Protein AF-A0A3M2ABK3-F1 (afdb_monomer)

pLDDT: mean 77.66, std 22.03, range [24.5, 97.25]

Radius of gyration: 34.29 Å; Cα contacts (8 Å, |Δi|>4): 733; chains: 1; bounding box: 116×70×66 Å

Solvent-accessible surface area (backbone atoms only — not comparable to full-atom values): 20492 Å² total; per-residue (Å²): 132,87,78,88,76,88,86,90,85,88,82,84,89,86,82,86,70,78,65,65,65,60,60,60,62,59,63,67,68,77,73,76,77,86,75,86,84,81,86,85,84,84,90,90,85,88,85,89,83,89,87,87,87,86,89,85,87,87,81,91,74,89,73,79,77,67,87,76,74,81,80,74,82,83,68,75,77,69,76,36,22,35,44,34,35,36,59,42,65,54,92,90,61,78,72,53,78,76,25,34,39,36,39,34,52,33,96,93,27,73,68,73,70,46,76,42,78,38,44,64,93,50,40,53,51,77,44,74,72,41,51,48,36,43,32,38,36,31,52,45,40,79,67,38,48,66,68,72,42,81,43,78,4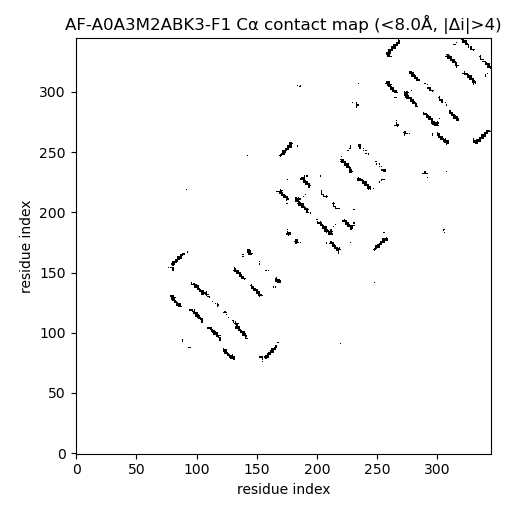0,45,87,91,51,42,70,43,78,45,79,46,72,55,41,55,49,17,35,41,36,35,39,34,26,32,67,86,69,44,55,31,51,63,42,39,34,26,35,38,68,66,65,65,90,91,62,90,71,85,59,40,68,35,52,17,38,84,77,3,38,36,63,30,70,66,52,67,64,45,42,29,38,34,25,36,28,51,89,92,24,58,60,27,76,66,49,77,46,76,36,50,83,86,53,51,64,44,79,48,80,41,62,37,56,58,27,11,27,37,44,35,38,29,22,32,86,86,69,47,56,38,50,71,44,37,33,36,40,34,48,58,81,92,68,87,67,38,64,49,73,49,54,18,38,82,78,2,42,28,80,47,70,73,40,62,52,41,43,28,44,34,32,49,71,46,96,61,38,54,68,29,75,37,79,49,67,31,43,65,82,33,74,31,78,50,69,38,52,37,42,80,108

Structure (mmCIF, N/CA/C/O backbone):
data_AF-A0A3M2ABK3-F1
#
_entry.id   AF-A0A3M2ABK3-F1
#
loop_
_atom_site.group_PDB
_atom_site.id
_atom_site.type_symbol
_atom_site.label_atom_id
_atom_site.label_alt_id
_atom_site.label_comp_id
_atom_site.label_asym_id
_atom_site.label_entity_id
_atom_site.label_seq_id
_atom_site.pdbx_PDB_ins_code
_atom_site.Cartn_x
_atom_site.Cartn_y
_atom_site.Cartn_z
_atom_site.occupancy
_atom_site.B_iso_or_equiv
_atom_site.auth_seq_id
_atom_site.auth_comp_id
_atom_site.auth_asym_id
_atom_site.auth_atom_id
_atom_site.pdbx_PDB_model_num
ATOM 1 N N . MET A 1 1 ? -36.892 -45.465 36.608 1.00 41.31 1 MET A N 1
ATOM 2 C CA . MET A 1 1 ? -35.728 -46.375 36.493 1.00 41.31 1 MET A CA 1
ATOM 3 C C . MET A 1 1 ? -34.512 -45.495 36.228 1.00 41.31 1 MET A C 1
ATOM 5 O O . MET A 1 1 ? -34.539 -44.761 35.256 1.00 41.31 1 MET A O 1
ATOM 9 N N . ARG A 1 2 ? -33.655 -45.237 37.231 1.00 35.56 2 ARG A N 1
ATOM 10 C CA . ARG A 1 2 ? -32.403 -45.990 37.512 1.00 35.56 2 ARG A CA 1
ATOM 11 C C . ARG A 1 2 ? -31.567 -46.150 36.229 1.00 35.56 2 ARG A C 1
ATOM 13 O O . ARG A 1 2 ? -32.057 -46.782 35.312 1.00 35.56 2 ARG A O 1
ATOM 20 N N . GLY A 1 3 ? -30.344 -45.652 36.083 1.00 33.56 3 GLY A N 1
ATOM 21 C CA . GLY A 1 3 ? -29.373 -45.120 37.036 1.00 33.56 3 GLY A CA 1
ATOM 22 C C . GLY A 1 3 ? -27.992 -45.695 36.701 1.00 33.56 3 GLY A C 1
ATOM 23 O O . GLY A 1 3 ? -27.913 -46.890 36.460 1.00 33.56 3 GLY A O 1
ATOM 24 N N . GLY A 1 4 ? -26.956 -44.845 36.751 1.00 34.78 4 GLY A N 1
ATOM 25 C CA . GLY A 1 4 ? -25.532 -45.200 36.916 1.00 34.78 4 GLY A CA 1
ATOM 26 C C . GLY A 1 4 ? -24.854 -45.963 35.763 1.00 34.78 4 GLY A C 1
ATOM 27 O O . GLY A 1 4 ? -25.464 -46.758 35.074 1.00 34.78 4 GLY A O 1
ATOM 28 N N . GLY A 1 5 ? -23.568 -45.800 35.484 1.00 36.66 5 GLY A N 1
ATOM 29 C CA . GLY A 1 5 ? -22.525 -45.038 36.147 1.00 36.66 5 GLY A CA 1
ATOM 30 C C . GLY A 1 5 ? -21.181 -45.345 35.484 1.00 36.66 5 GLY A C 1
ATOM 31 O O . GLY A 1 5 ? -20.918 -46.475 35.099 1.00 36.66 5 GLY A O 1
ATOM 32 N N . THR A 1 6 ? -20.350 -44.305 35.396 1.00 39.72 6 THR A N 1
ATOM 33 C CA . THR A 1 6 ? -18.927 -44.308 35.783 1.00 39.72 6 THR A CA 1
ATOM 34 C C . THR A 1 6 ? -17.985 -45.363 35.179 1.00 39.72 6 THR A C 1
ATOM 36 O O . THR A 1 6 ? -18.060 -46.524 35.554 1.00 39.72 6 THR A O 1
ATOM 39 N N . ASN A 1 7 ? -16.918 -44.930 34.491 1.00 35.53 7 ASN A N 1
ATOM 40 C CA . ASN A 1 7 ? -15.586 -44.942 35.116 1.00 35.53 7 ASN A CA 1
ATOM 41 C C . ASN A 1 7 ? -14.547 -44.075 34.378 1.00 35.53 7 ASN A C 1
ATOM 43 O O . ASN A 1 7 ? -14.583 -43.878 33.169 1.00 35.53 7 ASN A O 1
ATOM 47 N N . ARG A 1 8 ? -13.628 -43.574 35.201 1.00 40.09 8 ARG A N 1
ATOM 48 C CA . ARG A 1 8 ? -12.449 -42.741 34.976 1.00 40.09 8 ARG A CA 1
ATOM 49 C C . ARG A 1 8 ? -11.389 -43.416 34.098 1.00 40.09 8 ARG A C 1
ATOM 51 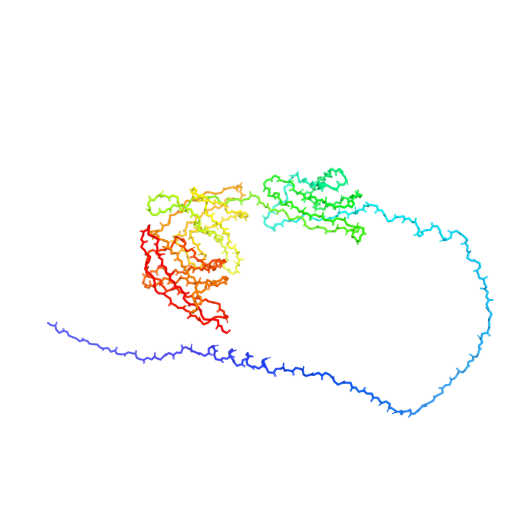O O . ARG A 1 8 ? -11.081 -44.585 34.292 1.00 40.09 8 ARG A O 1
ATOM 58 N N . GLY A 1 9 ? -10.704 -42.605 33.294 1.00 30.56 9 GLY A N 1
ATOM 59 C CA . GLY A 1 9 ? -9.352 -42.872 32.803 1.00 30.56 9 GLY A CA 1
ATOM 60 C C . GLY A 1 9 ? -8.532 -41.586 32.880 1.00 30.56 9 GLY A C 1
ATOM 61 O O . GLY A 1 9 ? -8.784 -40.634 32.152 1.00 30.56 9 GLY A O 1
ATOM 62 N N . ARG A 1 10 ? -7.607 -41.535 33.837 1.00 39.75 10 ARG A N 1
ATOM 63 C CA . ARG A 1 10 ? -6.710 -40.419 34.152 1.00 39.75 10 ARG A CA 1
ATOM 64 C C . ARG A 1 10 ? -5.325 -40.805 33.631 1.00 39.75 10 ARG A C 1
ATOM 66 O O . ARG A 1 10 ? -4.765 -41.747 34.174 1.00 39.75 10 ARG A O 1
ATOM 73 N N . SER A 1 11 ? -4.754 -40.080 32.669 1.00 33.22 11 SER A N 1
ATOM 74 C CA . SER A 1 11 ? -3.291 -39.993 32.491 1.00 33.22 11 SER A CA 1
ATOM 75 C C . SER A 1 11 ? -2.915 -38.837 31.548 1.00 33.22 11 SER A C 1
ATOM 77 O O . SER A 1 11 ? -3.437 -38.719 30.449 1.00 33.22 11 SER A O 1
ATOM 79 N N . VAL A 1 12 ? -2.306 -37.780 32.096 1.00 37.00 12 VAL A N 1
ATOM 80 C CA . VAL A 1 12 ? -0.873 -37.411 32.005 1.00 37.00 12 VAL A CA 1
ATOM 81 C C . VAL A 1 12 ? -0.493 -36.747 30.668 1.00 37.00 12 VAL A C 1
ATOM 83 O O . VAL A 1 12 ? -0.420 -37.378 29.622 1.00 37.00 12 VAL A O 1
ATOM 86 N N . ARG A 1 13 ? -0.209 -35.437 30.753 1.00 47.47 13 ARG A N 1
ATOM 87 C CA . ARG A 1 13 ? 0.446 -34.600 29.731 1.00 47.47 13 ARG A CA 1
ATOM 88 C C . ARG A 1 13 ? 1.905 -35.042 29.521 1.00 47.47 13 ARG A C 1
ATOM 90 O O . ARG A 1 13 ? 2.597 -35.267 30.511 1.00 47.47 13 ARG A O 1
ATOM 97 N N . PRO A 1 14 ? 2.400 -35.039 28.276 1.00 41.25 14 PRO A N 1
ATOM 98 C CA . PRO A 1 14 ? 3.620 -34.291 27.924 1.00 41.25 14 PRO A CA 1
ATOM 99 C C . PRO A 1 14 ? 3.404 -33.557 26.573 1.00 41.25 14 PRO A C 1
ATOM 101 O O . PRO A 1 14 ? 2.530 -33.924 25.806 1.00 41.25 14 PRO A O 1
ATOM 104 N N . ALA A 1 15 ? 4.053 -32.461 26.194 1.00 36.84 15 ALA A N 1
ATOM 105 C CA . ALA A 1 15 ? 5.456 -32.129 26.322 1.00 36.84 15 ALA A CA 1
ATOM 106 C C . ALA A 1 15 ? 5.630 -30.598 26.288 1.00 36.84 15 ALA A C 1
AT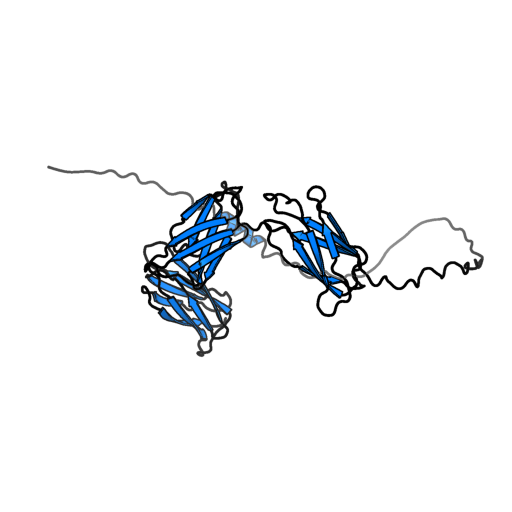OM 108 O O . ALA A 1 15 ? 5.245 -29.933 25.329 1.00 36.84 15 ALA A O 1
ATOM 109 N N . PHE A 1 16 ? 6.232 -30.051 27.344 1.00 44.72 16 PHE A N 1
ATOM 110 C CA . PHE A 1 16 ? 6.601 -28.637 27.491 1.00 44.72 16 PHE A CA 1
ATOM 111 C C . PHE A 1 16 ? 8.133 -28.453 27.429 1.00 44.72 16 PHE A C 1
ATOM 113 O O . PHE A 1 16 ? 8.677 -27.511 27.991 1.00 44.72 16 PHE A O 1
ATOM 120 N N . TYR A 1 17 ? 8.849 -29.367 26.763 1.00 42.69 17 TYR A N 1
ATOM 121 C CA . TYR A 1 17 ? 10.318 -29.441 26.811 1.00 42.69 17 TYR A CA 1
ATOM 122 C C . TYR A 1 17 ? 11.049 -28.849 25.592 1.00 42.69 17 TYR A C 1
ATOM 124 O O . TYR A 1 17 ? 12.273 -28.831 25.576 1.00 42.69 17 TYR A O 1
ATOM 132 N N . GLY A 1 18 ? 10.341 -28.302 24.597 1.00 38.06 18 GLY A N 1
ATOM 133 C CA . GLY A 1 18 ? 10.980 -27.679 23.426 1.00 38.06 18 GLY A CA 1
ATOM 134 C C . GLY A 1 18 ? 11.463 -26.236 23.638 1.00 38.06 18 GLY A C 1
ATOM 135 O O . GLY A 1 18 ? 12.361 -25.785 22.937 1.00 38.06 18 GLY A O 1
ATOM 136 N N . LEU A 1 19 ? 10.894 -25.502 24.603 1.00 38.62 19 LEU A N 1
ATOM 137 C CA . LEU A 1 19 ? 11.168 -24.065 24.765 1.00 38.62 19 LEU A CA 1
ATOM 138 C C . LEU A 1 19 ? 12.323 -23.765 25.740 1.00 38.62 19 LEU A C 1
ATOM 140 O O . LEU A 1 19 ? 12.942 -22.708 25.656 1.00 38.62 19 LEU A O 1
ATOM 144 N N . ALA A 1 20 ? 12.647 -24.699 26.641 1.00 38.91 20 ALA A N 1
ATOM 145 C CA . ALA A 1 20 ? 13.694 -24.507 27.649 1.00 38.91 20 ALA A CA 1
ATOM 146 C C . ALA A 1 20 ? 15.121 -24.678 27.088 1.00 38.91 20 ALA A C 1
ATOM 148 O O . ALA A 1 20 ? 16.051 -24.058 27.596 1.00 38.91 20 ALA A O 1
ATOM 149 N N . ALA A 1 21 ? 15.304 -25.455 26.013 1.00 39.50 21 ALA A N 1
ATOM 150 C CA . ALA A 1 21 ? 16.621 -25.658 25.403 1.00 39.50 21 ALA A CA 1
ATOM 151 C C . ALA A 1 21 ? 17.079 -24.469 24.532 1.00 39.50 21 ALA A C 1
ATOM 153 O O . ALA A 1 21 ? 18.275 -24.226 24.406 1.00 39.50 21 ALA A O 1
ATOM 154 N N . LEU A 1 22 ? 16.147 -23.680 23.978 1.00 37.16 22 LEU A N 1
ATOM 155 C CA . LEU A 1 22 ? 16.481 -22.527 23.129 1.00 37.16 22 LEU A CA 1
ATOM 156 C C . LEU A 1 22 ? 16.869 -21.279 23.948 1.00 37.16 22 LEU A C 1
ATOM 158 O O . LEU A 1 22 ? 17.651 -20.452 23.488 1.00 37.16 22 LEU A O 1
ATOM 162 N N . LEU A 1 23 ? 16.372 -21.165 25.186 1.00 39.81 23 LEU A N 1
ATOM 163 C CA . LEU A 1 23 ? 16.683 -20.054 26.096 1.00 39.81 23 LEU A CA 1
ATOM 164 C C . LEU A 1 23 ? 18.098 -20.133 26.697 1.00 39.81 23 LEU A C 1
ATOM 166 O O . LEU A 1 23 ? 18.668 -19.096 27.027 1.00 39.81 23 LEU A O 1
ATOM 170 N N . LEU A 1 24 ? 18.703 -21.325 26.776 1.00 40.75 24 LEU A N 1
ATOM 171 C CA . LEU A 1 24 ? 20.080 -21.498 27.263 1.00 40.75 24 LEU A CA 1
ATOM 172 C C . LEU A 1 24 ? 21.154 -21.207 26.200 1.00 40.75 24 LEU A C 1
ATOM 174 O O . LEU A 1 24 ? 22.266 -20.832 26.556 1.00 40.75 24 LEU A O 1
ATOM 178 N N . ALA A 1 25 ? 20.830 -21.300 24.906 1.00 39.34 25 ALA A N 1
ATOM 179 C CA . ALA A 1 25 ? 21.782 -20.999 23.831 1.00 39.34 25 ALA A CA 1
ATOM 180 C C . ALA A 1 25 ? 21.937 -19.487 23.565 1.00 39.34 25 ALA A C 1
ATOM 182 O O . ALA A 1 25 ? 22.997 -19.039 23.137 1.00 39.34 25 ALA A O 1
ATOM 183 N N . ILE A 1 26 ? 20.907 -18.685 23.858 1.00 40.72 26 ILE A N 1
ATOM 184 C CA . ILE A 1 26 ? 20.931 -17.228 23.632 1.00 40.72 26 ILE A CA 1
ATOM 185 C C . ILE A 1 26 ? 21.669 -16.493 24.768 1.00 40.72 26 ILE A C 1
ATOM 187 O O . ILE A 1 26 ? 22.250 -15.434 24.540 1.00 40.72 26 ILE A O 1
ATOM 191 N N . LEU A 1 27 ? 21.740 -17.080 25.970 1.00 36.47 27 LEU A N 1
ATOM 192 C CA . LEU A 1 27 ? 22.437 -16.477 27.113 1.00 36.47 27 LEU A CA 1
ATOM 193 C C . LEU A 1 27 ? 23.976 -16.594 27.029 1.00 36.47 27 LEU A C 1
ATOM 195 O O . LEU A 1 27 ? 24.675 -15.817 27.670 1.00 36.47 27 LEU A O 1
ATOM 199 N N . ALA A 1 28 ? 24.518 -17.507 26.214 1.00 38.78 28 ALA A N 1
ATOM 200 C CA . ALA A 1 28 ? 25.968 -17.708 26.076 1.00 38.78 28 ALA A CA 1
ATOM 201 C C . ALA A 1 28 ? 26.644 -16.780 25.043 1.00 38.78 28 ALA A C 1
ATOM 203 O O . ALA A 1 28 ? 27.861 -16.637 25.057 1.00 38.78 28 ALA A O 1
ATOM 204 N N . VAL A 1 29 ? 25.875 -16.123 24.166 1.00 42.69 29 VAL A N 1
ATOM 205 C CA . VAL A 1 29 ? 26.414 -15.219 23.125 1.00 42.69 29 VAL A CA 1
ATOM 206 C C . VAL A 1 29 ? 26.461 -13.756 23.597 1.00 42.69 29 VAL A C 1
ATOM 208 O O . VAL A 1 29 ? 27.194 -12.949 23.038 1.00 42.69 29 VAL A O 1
ATOM 211 N N . LEU A 1 30 ? 25.741 -13.411 24.670 1.00 41.41 30 LEU A N 1
ATOM 212 C CA . LEU A 1 30 ? 25.655 -12.041 25.201 1.00 41.41 30 LEU A CA 1
ATOM 213 C C . LEU A 1 30 ? 26.730 -11.679 26.244 1.00 41.41 30 LEU A C 1
ATOM 215 O O . LEU A 1 30 ? 26.724 -10.561 26.746 1.00 41.41 30 LEU A O 1
ATOM 219 N N . LEU A 1 31 ? 27.651 -12.594 26.562 1.00 46.50 31 LEU A N 1
ATOM 220 C CA . LEU A 1 31 ? 28.756 -12.371 27.512 1.00 46.50 31 LEU A CA 1
ATOM 221 C C . LEU A 1 31 ? 30.140 -12.306 26.838 1.00 46.50 31 LEU A C 1
ATOM 223 O O . LEU A 1 31 ? 31.156 -12.332 27.528 1.00 46.50 31 LEU A O 1
ATOM 227 N N . TRP A 1 32 ? 30.201 -12.220 25.505 1.00 35.41 32 TRP A N 1
ATOM 228 C CA . TRP A 1 32 ? 31.464 -12.068 24.780 1.00 35.41 32 TRP A CA 1
ATOM 229 C C . TRP A 1 32 ? 31.784 -10.586 24.555 1.00 35.41 32 TRP A C 1
ATOM 231 O O . TRP A 1 32 ? 31.301 -9.970 23.606 1.00 35.41 32 TRP A O 1
ATOM 241 N N . ASP A 1 33 ? 32.596 -10.029 25.448 1.00 50.31 33 ASP A N 1
ATOM 242 C CA . ASP A 1 33 ? 33.133 -8.670 25.381 1.00 50.31 33 ASP A CA 1
ATOM 243 C C . ASP A 1 33 ? 34.598 -8.728 24.902 1.00 50.31 33 ASP A C 1
ATOM 245 O O . ASP A 1 33 ? 35.446 -9.263 25.625 1.00 50.31 33 ASP A O 1
ATOM 249 N N . PRO A 1 34 ? 34.946 -8.263 23.685 1.00 46.22 34 PRO A N 1
ATOM 250 C CA . PRO A 1 34 ? 36.337 -8.163 23.283 1.00 46.22 34 PRO A CA 1
ATOM 251 C C . PRO A 1 34 ? 36.890 -6.804 23.737 1.00 46.22 34 PRO A C 1
ATOM 253 O O . PRO A 1 34 ? 36.650 -5.773 23.110 1.00 46.22 34 PRO A O 1
ATOM 256 N N . GLY A 1 35 ? 37.652 -6.818 24.833 1.00 45.47 35 GLY A N 1
ATOM 257 C CA . GLY A 1 35 ? 38.443 -5.673 25.291 1.00 45.47 35 GLY A CA 1
ATOM 258 C C . GLY A 1 35 ? 39.519 -5.229 24.279 1.00 45.47 35 GLY A C 1
ATOM 259 O O . GLY A 1 35 ? 39.818 -5.952 23.323 1.00 45.47 35 GLY A O 1
ATOM 260 N N . PRO A 1 36 ? 40.112 -4.033 24.463 1.00 47.00 36 PRO A N 1
ATOM 261 C CA . PRO A 1 36 ? 40.969 -3.409 23.460 1.00 47.00 36 PRO A CA 1
ATOM 262 C C . PRO A 1 36 ? 42.345 -4.084 23.365 1.00 47.00 36 PRO A C 1
ATOM 264 O O . PRO A 1 36 ? 42.912 -4.536 24.359 1.00 47.00 36 PRO A O 1
ATOM 267 N N . ALA A 1 37 ? 42.881 -4.128 22.144 1.00 43.53 37 ALA A N 1
ATOM 268 C CA . ALA A 1 37 ? 44.165 -4.740 21.820 1.00 43.53 37 ALA A CA 1
ATOM 269 C C . ALA A 1 37 ? 45.353 -4.002 22.474 1.00 43.53 37 ALA A C 1
ATOM 271 O O . ALA A 1 37 ? 45.360 -2.767 22.487 1.00 43.53 37 ALA A O 1
ATOM 272 N N . PRO A 1 38 ? 46.386 -4.720 22.955 1.00 41.19 38 PRO A N 1
ATOM 273 C CA . PRO A 1 38 ? 47.592 -4.091 23.463 1.00 41.19 38 PRO A CA 1
ATOM 274 C C . PRO A 1 38 ? 48.553 -3.735 22.323 1.00 41.19 38 PRO A C 1
ATOM 276 O O . PRO A 1 38 ? 48.823 -4.526 21.418 1.00 41.19 38 PRO A O 1
ATOM 279 N N . THR A 1 39 ? 49.098 -2.527 22.410 1.00 42.38 39 THR A N 1
ATOM 280 C CA . THR A 1 39 ? 50.392 -2.153 21.841 1.00 42.38 39 THR A CA 1
ATOM 281 C C . THR A 1 39 ? 51.495 -2.901 22.574 1.00 42.38 39 THR A C 1
ATOM 283 O O . THR A 1 39 ? 51.509 -2.861 23.803 1.00 42.38 39 THR A O 1
ATOM 286 N N . ASP A 1 40 ? 52.460 -3.473 21.854 1.00 34.91 40 ASP A N 1
ATOM 287 C CA . ASP A 1 40 ? 53.774 -3.679 22.452 1.00 34.91 40 ASP A CA 1
ATOM 288 C C . ASP A 1 40 ? 54.931 -3.517 21.470 1.00 34.91 40 ASP A C 1
ATOM 290 O O . ASP A 1 40 ? 54.871 -3.861 20.288 1.00 34.91 40 ASP A O 1
ATOM 294 N N . SER A 1 41 ? 55.978 -2.931 22.029 1.00 32.75 41 SER A N 1
ATOM 295 C CA . SER A 1 41 ? 57.263 -2.593 21.437 1.00 32.75 41 SER A CA 1
ATOM 296 C C . SER A 1 41 ? 58.338 -3.551 21.963 1.00 32.75 41 SER A C 1
ATOM 298 O O . SER A 1 41 ? 58.209 -4.043 23.077 1.00 32.75 41 SER A O 1
ATOM 300 N N . GLY A 1 42 ? 59.443 -3.730 21.228 1.00 30.78 42 GLY A N 1
ATOM 301 C CA . GLY A 1 42 ? 60.734 -4.081 21.848 1.00 30.78 42 GLY A CA 1
ATOM 302 C C . GLY A 1 42 ? 61.405 -5.400 21.435 1.00 30.78 42 GLY A C 1
ATOM 303 O O . GLY A 1 42 ? 61.186 -6.439 22.036 1.00 30.78 42 GLY A O 1
ATOM 304 N N . ALA A 1 43 ? 62.283 -5.290 20.432 1.00 32.19 43 ALA A N 1
ATOM 305 C CA . ALA A 1 43 ? 63.680 -5.762 20.362 1.00 32.19 43 ALA A CA 1
ATOM 306 C C . ALA A 1 43 ? 64.167 -7.026 21.125 1.00 32.19 43 ALA A C 1
ATOM 308 O O . ALA A 1 43 ? 64.125 -7.074 22.348 1.00 32.19 43 ALA A O 1
ATOM 309 N N . ALA A 1 44 ? 64.874 -7.922 20.407 1.00 31.06 44 ALA A N 1
ATOM 310 C CA . ALA A 1 44 ? 66.351 -8.097 20.440 1.00 31.06 44 ALA A CA 1
ATOM 311 C C . ALA A 1 44 ? 66.823 -9.557 20.195 1.00 31.06 44 ALA A C 1
ATOM 313 O O . ALA A 1 44 ? 66.306 -10.487 20.804 1.00 31.06 44 ALA A O 1
ATOM 314 N N . GLY A 1 45 ? 67.893 -9.725 19.393 1.00 28.53 45 GLY A N 1
ATOM 315 C CA . GLY A 1 45 ? 68.840 -10.859 19.488 1.00 28.53 45 GLY A CA 1
ATOM 316 C C . GLY A 1 45 ? 69.097 -11.684 18.210 1.00 28.53 45 GLY A C 1
ATOM 317 O O . GLY A 1 45 ? 68.350 -12.609 17.924 1.00 28.53 45 GLY A O 1
ATOM 318 N N . GLY A 1 46 ? 70.182 -11.385 17.471 1.00 24.50 46 GLY A N 1
ATOM 319 C CA . GLY A 1 46 ? 70.772 -12.248 16.411 1.00 24.50 46 GLY A CA 1
ATOM 320 C C . GLY A 1 46 ? 71.693 -13.358 16.977 1.00 24.50 46 GLY A C 1
ATOM 321 O O . GLY A 1 46 ? 71.537 -13.666 18.158 1.00 24.50 46 GLY A O 1
ATOM 322 N N . PRO A 1 47 ? 72.717 -13.896 16.252 1.00 50.31 47 PRO A N 1
ATOM 323 C CA . PRO A 1 47 ? 73.151 -13.618 14.864 1.00 50.31 47 PRO A CA 1
ATOM 324 C C . PRO A 1 47 ? 73.617 -14.840 13.993 1.00 50.31 47 PRO A C 1
ATOM 326 O O . PRO A 1 47 ? 73.818 -15.942 14.492 1.00 50.31 47 PRO A O 1
ATOM 329 N N . SER A 1 48 ? 73.958 -14.531 12.720 1.00 36.59 48 SER A N 1
ATOM 330 C CA . SER A 1 48 ? 75.049 -15.092 11.858 1.00 36.59 48 SER A CA 1
ATOM 331 C C . SER A 1 48 ? 74.891 -16.414 11.062 1.00 36.59 48 SER A C 1
ATOM 333 O O . SER A 1 48 ? 74.185 -17.305 11.521 1.00 36.59 48 SER A O 1
ATOM 335 N N . PRO A 1 49 ? 75.686 -16.650 9.971 1.00 48.66 49 PRO A N 1
ATOM 336 C CA . PRO A 1 49 ? 76.398 -15.706 9.065 1.00 48.66 49 PRO A CA 1
ATOM 337 C C . PRO A 1 49 ? 76.461 -16.075 7.543 1.00 48.66 49 PRO A C 1
ATOM 339 O O . PRO A 1 49 ? 76.184 -17.201 7.151 1.00 48.66 49 PRO A O 1
ATOM 342 N N . ALA A 1 50 ? 77.008 -15.112 6.763 1.00 33.62 50 ALA A N 1
ATOM 343 C CA . ALA A 1 50 ? 77.881 -15.227 5.560 1.00 33.62 50 ALA A CA 1
ATOM 344 C C . ALA A 1 50 ? 77.272 -15.690 4.207 1.00 33.62 50 ALA A C 1
ATOM 346 O O . ALA A 1 50 ? 76.463 -16.599 4.171 1.00 33.62 50 ALA A O 1
ATOM 347 N N . ALA A 1 51 ? 77.648 -15.187 3.019 1.00 31.53 51 ALA A N 1
ATOM 348 C CA . ALA A 1 51 ? 78.624 -14.190 2.554 1.00 31.53 51 ALA A CA 1
ATOM 349 C C . ALA A 1 51 ? 78.354 -13.865 1.060 1.00 31.53 51 ALA A C 1
ATOM 351 O O . ALA A 1 51 ? 77.745 -14.675 0.365 1.00 31.53 51 ALA A O 1
ATOM 352 N N . GLY A 1 52 ? 78.886 -12.744 0.551 1.00 28.83 52 GLY A N 1
ATOM 353 C CA . GLY A 1 52 ? 79.099 -12.539 -0.893 1.00 28.83 52 GLY A CA 1
ATOM 354 C C . GLY A 1 52 ? 78.879 -11.106 -1.378 1.00 28.83 52 GLY A C 1
ATOM 355 O O . GLY A 1 52 ? 77.774 -10.742 -1.755 1.00 28.83 52 GLY A O 1
ATOM 356 N N . ALA A 1 53 ? 79.940 -10.303 -1.362 1.00 30.58 53 ALA A N 1
ATOM 357 C CA . ALA A 1 53 ? 79.999 -8.963 -1.940 1.00 30.58 53 ALA A CA 1
ATOM 358 C C . ALA A 1 53 ? 80.207 -9.017 -3.464 1.00 30.58 53 ALA A C 1
ATOM 360 O O . ALA A 1 53 ? 80.949 -9.883 -3.913 1.00 30.58 53 ALA A O 1
ATOM 361 N N . ASP A 1 54 ? 79.683 -8.045 -4.220 1.00 30.09 54 A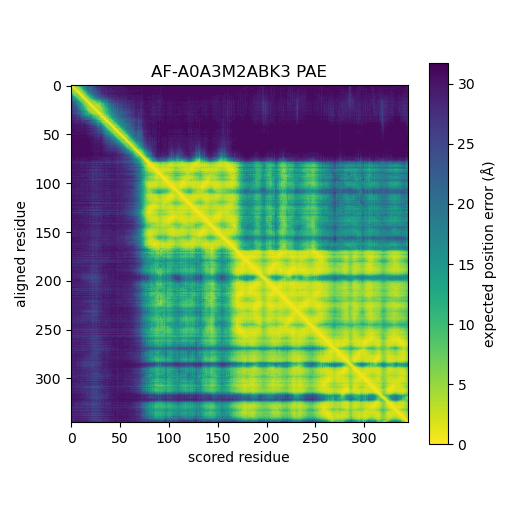SP A N 1
ATOM 362 C CA . ASP A 1 54 ? 80.552 -7.175 -5.025 1.00 30.09 54 ASP A CA 1
ATOM 363 C C . ASP A 1 54 ? 79.857 -5.873 -5.462 1.00 30.09 54 ASP A C 1
ATOM 365 O O . ASP A 1 54 ? 78.640 -5.779 -5.605 1.00 30.09 54 ASP A O 1
ATOM 369 N N . ARG A 1 55 ? 80.690 -4.849 -5.607 1.00 31.78 55 ARG A N 1
ATOM 370 C CA . ARG A 1 55 ? 80.424 -3.449 -5.935 1.00 31.78 55 ARG A CA 1
ATOM 371 C C . ARG A 1 55 ? 80.192 -3.294 -7.440 1.00 31.78 55 ARG A C 1
ATOM 373 O O . ARG A 1 55 ? 80.808 -4.021 -8.210 1.00 31.78 55 ARG A O 1
ATOM 380 N N . SER A 1 56 ? 79.422 -2.279 -7.848 1.00 32.53 56 SER A N 1
ATOM 381 C CA . SER A 1 56 ? 79.753 -1.338 -8.946 1.00 32.53 56 SER A CA 1
ATOM 382 C C . SER A 1 56 ? 78.539 -0.479 -9.330 1.00 32.53 56 SER A C 1
ATOM 384 O O . SER A 1 56 ? 77.605 -0.954 -9.965 1.00 32.53 56 SER A O 1
ATOM 386 N N . ALA A 1 57 ? 78.585 0.810 -8.992 1.00 34.34 57 ALA A N 1
ATOM 387 C CA . ALA A 1 57 ? 78.020 1.875 -9.826 1.00 34.34 57 ALA A CA 1
ATOM 388 C C . ALA A 1 57 ? 79.189 2.414 -10.678 1.00 34.34 57 ALA A C 1
ATOM 390 O O . ALA A 1 57 ? 80.320 2.404 -10.177 1.00 34.34 57 ALA A O 1
ATOM 391 N N . PRO A 1 58 ? 78.977 2.880 -11.924 1.00 41.44 58 PRO A N 1
ATOM 392 C CA . PRO A 1 58 ? 78.545 4.271 -12.076 1.00 41.44 58 PRO A CA 1
ATOM 393 C C . PRO A 1 58 ? 77.716 4.573 -13.347 1.00 41.44 58 PRO A C 1
ATOM 395 O O . PRO A 1 58 ? 77.484 3.723 -14.198 1.00 41.44 58 PRO A O 1
ATOM 398 N N . ALA A 1 59 ? 77.401 5.865 -13.467 1.00 30.47 59 ALA A N 1
ATOM 399 C CA . ALA A 1 59 ? 77.211 6.644 -14.692 1.00 30.47 59 ALA A CA 1
ATOM 400 C C . ALA A 1 59 ? 75.771 6.880 -15.172 1.00 30.47 59 ALA A C 1
ATOM 402 O O . ALA A 1 59 ? 75.117 6.063 -15.813 1.00 30.47 59 ALA A O 1
ATOM 403 N N . ALA A 1 60 ? 75.349 8.114 -14.898 1.00 37.28 60 ALA A N 1
ATOM 404 C CA . ALA A 1 60 ? 74.280 8.828 -15.560 1.00 37.28 60 ALA A CA 1
ATOM 405 C C . ALA A 1 60 ? 74.456 8.819 -17.087 1.00 37.28 60 ALA A C 1
ATOM 407 O O . ALA A 1 60 ? 75.489 9.242 -17.606 1.00 37.28 60 ALA A O 1
ATOM 408 N N . ALA A 1 61 ? 73.398 8.430 -17.791 1.00 32.16 61 ALA A N 1
ATOM 409 C CA . ALA A 1 61 ? 73.172 8.792 -19.178 1.00 32.16 61 ALA A CA 1
ATOM 410 C C . ALA A 1 61 ? 71.798 9.462 -19.245 1.00 32.16 61 ALA A C 1
ATOM 412 O O . ALA A 1 61 ? 70.759 8.826 -19.072 1.00 32.16 61 ALA A O 1
ATOM 413 N N . ALA A 1 62 ? 71.821 10.779 -19.428 1.00 38.94 62 ALA A N 1
ATOM 414 C CA . ALA A 1 62 ? 70.657 11.582 -19.742 1.00 38.94 62 ALA A CA 1
ATOM 415 C C . ALA A 1 62 ? 70.078 11.106 -21.082 1.00 38.94 62 ALA A C 1
ATOM 417 O O . ALA A 1 62 ? 70.621 11.406 -22.144 1.00 38.94 62 ALA A O 1
ATOM 418 N N . ALA A 1 63 ? 68.982 10.352 -21.031 1.00 34.47 63 ALA A N 1
ATOM 419 C CA . ALA A 1 63 ? 68.137 10.120 -22.189 1.00 34.47 63 ALA A CA 1
ATOM 420 C C . ALA A 1 63 ? 67.217 11.335 -22.335 1.00 34.47 63 ALA A C 1
ATOM 422 O O . ALA A 1 63 ? 66.326 11.571 -21.516 1.00 34.47 63 ALA A O 1
ATOM 423 N N . ALA A 1 64 ? 67.502 12.141 -23.355 1.00 35.53 64 ALA A N 1
ATOM 424 C CA . ALA A 1 64 ? 66.654 13.227 -23.805 1.00 35.53 64 ALA A CA 1
ATOM 425 C C . ALA A 1 64 ? 65.225 12.709 -24.013 1.00 35.53 64 ALA A C 1
ATOM 427 O O . ALA A 1 64 ? 64.991 11.791 -24.797 1.00 35.53 64 ALA A O 1
ATOM 428 N N . SER A 1 65 ? 64.282 13.291 -23.277 1.00 36.94 65 SER A N 1
ATOM 429 C CA . SER A 1 65 ? 62.856 13.068 -23.469 1.00 36.94 65 SER A CA 1
ATOM 430 C C . SER A 1 65 ? 62.467 13.650 -24.825 1.00 36.94 65 SER A C 1
ATOM 432 O O . SER A 1 65 ? 62.641 14.846 -25.065 1.00 36.94 65 SER A O 1
ATOM 434 N N . ASP A 1 66 ? 61.965 12.793 -25.702 1.00 40.94 66 ASP A N 1
ATOM 435 C CA . ASP A 1 66 ? 61.356 13.157 -26.975 1.00 40.94 66 ASP A CA 1
ATOM 436 C C . ASP A 1 66 ? 60.244 14.212 -26.743 1.00 40.94 66 ASP A C 1
ATOM 438 O O . ASP A 1 66 ? 59.340 13.981 -25.929 1.00 40.94 66 ASP A O 1
ATOM 442 N N . PRO A 1 67 ? 60.274 15.393 -27.392 1.00 43.16 67 PRO A N 1
ATOM 443 C CA . PRO A 1 67 ? 59.266 16.438 -27.190 1.00 43.16 67 PRO A CA 1
ATOM 444 C C . PRO A 1 67 ? 57.870 16.071 -27.733 1.00 43.16 67 PRO A C 1
ATOM 446 O O . PRO A 1 67 ? 56.944 16.877 -27.617 1.00 43.16 67 PRO A O 1
ATOM 449 N N . ALA A 1 68 ? 57.686 14.875 -28.301 1.00 42.94 68 ALA A N 1
ATOM 450 C CA . ALA A 1 68 ? 56.396 14.392 -28.784 1.00 42.94 68 ALA A CA 1
ATOM 451 C C . ALA A 1 68 ? 55.457 13.844 -27.685 1.00 42.94 68 ALA A C 1
ATOM 453 O O . ALA A 1 68 ? 54.250 13.773 -27.918 1.00 42.94 68 ALA A O 1
ATOM 454 N N . ASP A 1 69 ? 55.959 13.514 -26.487 1.00 41.84 69 ASP A N 1
ATOM 455 C CA . ASP A 1 69 ? 55.171 12.783 -25.472 1.00 41.84 69 ASP A CA 1
ATOM 456 C C . ASP A 1 69 ? 54.353 13.683 -24.517 1.00 41.84 69 ASP A C 1
ATOM 458 O O . ASP A 1 69 ? 53.526 13.214 -23.746 1.00 41.84 69 ASP A O 1
ATOM 462 N N . ARG A 1 70 ? 54.501 15.015 -24.598 1.00 42.75 70 ARG A N 1
ATOM 463 C CA . ARG A 1 70 ? 53.732 15.970 -23.762 1.00 42.75 70 ARG A CA 1
ATOM 464 C C . ARG A 1 70 ? 52.431 16.476 -24.397 1.00 42.75 70 ARG A C 1
ATOM 466 O O . ARG A 1 70 ? 51.854 17.445 -23.918 1.00 42.75 70 ARG A O 1
ATOM 473 N N . ARG A 1 71 ? 51.956 15.866 -25.488 1.00 43.81 71 ARG A N 1
ATOM 474 C CA . ARG A 1 71 ? 50.690 16.246 -26.158 1.00 43.81 71 ARG A CA 1
ATOM 475 C C . ARG A 1 71 ? 49.576 15.208 -25.998 1.00 43.81 71 ARG A C 1
ATOM 477 O O . ARG A 1 71 ? 48.775 15.029 -26.913 1.00 43.81 71 ARG A O 1
ATOM 484 N N . ARG A 1 72 ? 49.513 14.502 -24.866 1.00 42.97 72 ARG A N 1
ATOM 485 C CA . ARG A 1 72 ? 48.391 13.589 -24.570 1.00 42.97 72 ARG A CA 1
ATOM 486 C C . ARG A 1 72 ? 47.635 13.860 -23.269 1.00 42.97 72 ARG A C 1
ATOM 488 O O . ARG A 1 72 ? 46.588 13.251 -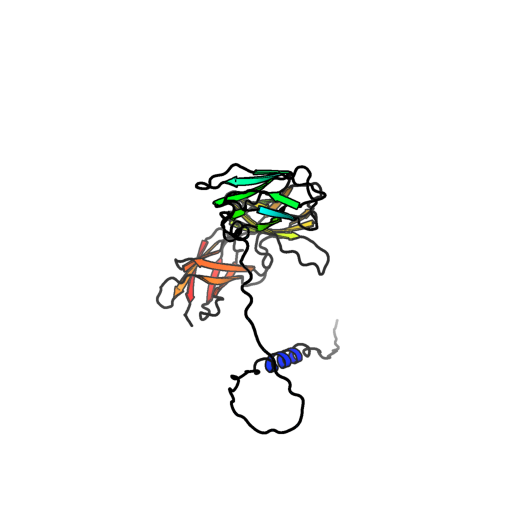23.092 1.00 42.97 72 ARG A O 1
ATOM 495 N N . GLU A 1 73 ? 48.076 14.793 -22.427 1.00 46.44 73 GLU A N 1
ATOM 496 C CA . GLU A 1 73 ? 47.466 14.998 -21.098 1.00 46.44 73 GLU A CA 1
ATOM 497 C C . GLU A 1 73 ? 46.506 16.194 -20.968 1.00 46.44 73 GLU A C 1
ATOM 499 O O . GLU A 1 73 ? 45.813 16.278 -19.965 1.00 46.44 73 GLU A O 1
ATOM 504 N N . ASP A 1 74 ? 46.332 17.028 -21.999 1.00 44.12 74 ASP A N 1
ATOM 505 C CA . ASP A 1 74 ? 45.382 18.162 -21.975 1.00 44.12 74 ASP A CA 1
ATOM 506 C C . ASP A 1 74 ? 44.227 18.002 -22.982 1.00 44.12 74 ASP A C 1
ATOM 508 O O . ASP A 1 74 ? 43.837 18.941 -23.678 1.00 44.12 74 ASP A O 1
ATOM 512 N N . SER A 1 75 ? 43.653 16.800 -23.106 1.00 44.81 75 SER A N 1
ATOM 513 C CA . SER A 1 75 ? 42.302 16.716 -23.677 1.00 44.81 75 SER A CA 1
ATOM 514 C C . SER A 1 75 ? 41.310 17.089 -22.576 1.00 44.81 75 SER A C 1
ATOM 516 O O . SER A 1 75 ? 41.240 16.351 -21.591 1.00 44.81 75 SER A O 1
ATOM 518 N N . PRO A 1 76 ? 40.552 18.200 -22.695 1.00 58.03 76 PRO A N 1
ATOM 519 C CA . PRO A 1 76 ? 39.518 18.515 -21.720 1.00 58.03 76 PRO A CA 1
ATOM 520 C C . PRO A 1 76 ? 38.597 17.303 -21.597 1.00 58.03 76 PRO A C 1
ATOM 522 O O . PRO A 1 76 ? 38.195 16.728 -22.616 1.00 58.03 76 PRO A O 1
ATOM 525 N N . ALA A 1 77 ? 38.317 16.890 -20.356 1.00 61.31 77 ALA A N 1
ATOM 526 C CA . ALA A 1 77 ? 37.408 15.785 -20.097 1.00 61.31 77 ALA A CA 1
ATOM 527 C C . ALA A 1 77 ? 36.130 16.006 -20.923 1.00 61.31 77 ALA A C 1
ATOM 529 O O . ALA A 1 77 ? 35.606 17.128 -20.935 1.00 61.31 77 ALA A O 1
ATOM 530 N N . PRO A 1 78 ? 35.664 14.994 -21.675 1.00 67.25 78 PRO A N 1
ATOM 531 C CA . PRO A 1 78 ? 34.508 15.167 -22.538 1.00 67.25 78 PRO A CA 1
ATOM 532 C C . PRO A 1 78 ? 33.330 15.717 -21.717 1.00 67.25 78 PRO A C 1
ATOM 534 O O . PRO A 1 78 ? 33.069 15.185 -20.639 1.00 67.25 78 PRO A O 1
ATOM 537 N N . PRO A 1 79 ? 32.598 16.747 -22.192 1.00 83.00 79 PRO A N 1
ATOM 538 C CA . PRO A 1 79 ? 31.487 17.369 -21.456 1.00 83.00 79 PRO A CA 1
ATOM 539 C C . PRO A 1 79 ? 30.222 16.488 -21.441 1.00 83.00 79 PRO A C 1
ATOM 541 O O . PRO A 1 79 ? 29.093 16.979 -21.418 1.00 83.00 79 PRO A O 1
ATOM 544 N N . TRP A 1 80 ? 30.405 15.176 -21.537 1.00 84.38 80 TRP A N 1
ATOM 545 C CA . TRP A 1 80 ? 29.356 14.196 -21.706 1.00 84.38 80 TRP A CA 1
ATOM 546 C C . TRP A 1 80 ? 29.705 12.893 -20.991 1.00 84.38 80 TRP A C 1
ATOM 548 O O . TRP A 1 80 ? 30.862 12.484 -20.915 1.00 84.38 80 TRP A O 1
ATOM 558 N N . ALA A 1 81 ? 28.668 12.213 -20.520 1.00 89.88 81 ALA A N 1
ATOM 559 C CA . ALA A 1 81 ? 28.724 10.871 -19.975 1.00 89.88 81 ALA A CA 1
ATOM 560 C C . ALA A 1 81 ? 28.213 9.844 -20.995 1.00 89.88 81 ALA A C 1
ATOM 562 O O . ALA A 1 81 ? 27.476 10.151 -21.937 1.00 89.88 81 ALA A O 1
ATOM 563 N N . THR A 1 82 ? 28.585 8.591 -20.768 1.00 91.12 82 THR A N 1
ATOM 564 C CA . THR A 1 82 ? 27.916 7.427 -21.344 1.00 91.12 82 THR A CA 1
ATOM 565 C C . THR A 1 82 ? 26.944 6.872 -20.314 1.00 91.12 82 THR A C 1
ATOM 567 O O . THR A 1 82 ? 27.344 6.557 -19.193 1.00 91.12 82 THR A O 1
ATOM 570 N N . VAL A 1 83 ? 25.682 6.698 -20.701 1.00 92.19 83 VAL A N 1
ATOM 571 C CA . VAL A 1 83 ? 24.673 6.026 -19.876 1.00 92.19 83 VAL A CA 1
ATOM 572 C C . VAL A 1 83 ? 24.361 4.679 -20.504 1.00 92.19 83 VAL A C 1
ATOM 574 O O . VAL A 1 83 ? 23.897 4.598 -21.635 1.00 92.19 83 VAL A O 1
ATOM 577 N N . GLN A 1 84 ? 24.597 3.602 -19.775 1.00 93.25 84 GLN A N 1
ATOM 578 C CA . GLN A 1 84 ? 24.2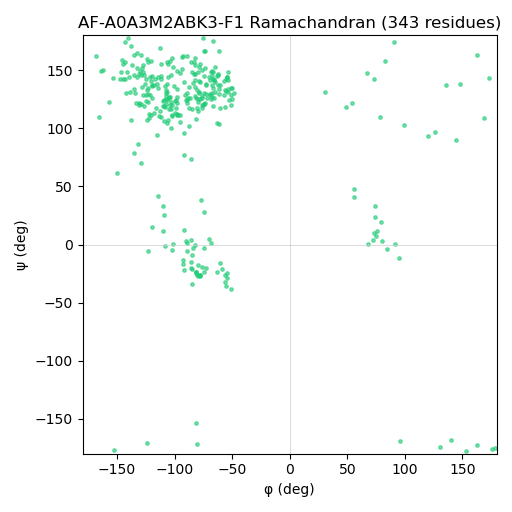80 2.251 -20.215 1.00 93.25 84 GLN A CA 1
ATOM 579 C C . GLN A 1 84 ? 23.483 1.521 -19.150 1.00 93.25 84 GLN A C 1
ATOM 581 O O . GLN A 1 84 ? 23.431 1.926 -17.989 1.00 93.25 84 GLN A O 1
ATOM 586 N N . GLY A 1 85 ? 22.844 0.431 -19.537 1.00 92.81 85 GLY A N 1
ATOM 587 C CA . GLY A 1 85 ? 22.080 -0.332 -18.579 1.00 92.81 85 GLY A CA 1
ATOM 588 C C . GLY A 1 85 ? 21.324 -1.485 -19.183 1.00 92.81 85 GLY A C 1
ATOM 589 O O . GLY A 1 85 ? 21.408 -1.775 -20.378 1.00 92.81 85 GLY A O 1
ATOM 590 N N . GLN A 1 86 ? 20.565 -2.134 -18.314 1.00 93.19 86 GLN A N 1
ATOM 591 C CA . GLN A 1 86 ? 19.698 -3.235 -18.681 1.00 93.19 86 GLN A CA 1
ATOM 592 C C . GLN A 1 86 ? 18.277 -2.955 -18.209 1.00 93.19 86 GLN A C 1
ATOM 594 O O . GLN A 1 86 ? 18.043 -2.491 -17.089 1.00 93.19 86 GLN A O 1
ATOM 599 N N . VAL A 1 87 ? 17.314 -3.278 -19.063 1.00 91.62 87 VAL A N 1
ATOM 600 C CA . VAL A 1 87 ? 15.913 -3.351 -18.679 1.00 91.62 87 VAL A CA 1
ATOM 601 C C . VAL A 1 87 ? 15.680 -4.682 -17.973 1.00 91.62 87 VAL A C 1
ATOM 603 O O . VAL A 1 87 ? 15.936 -5.755 -18.519 1.00 91.62 87 VAL A O 1
ATOM 606 N N . VAL A 1 88 ? 15.182 -4.622 -16.742 1.00 91.38 88 VAL A N 1
ATOM 607 C CA . VAL A 1 88 ? 14.901 -5.806 -15.923 1.00 91.38 88 VAL A CA 1
ATOM 608 C C . VAL A 1 88 ? 13.403 -5.969 -15.738 1.00 91.38 88 VAL A C 1
ATOM 610 O O . VAL A 1 88 ? 12.676 -4.992 -15.618 1.00 91.38 88 VAL A O 1
ATOM 613 N N . LYS A 1 89 ? 12.919 -7.208 -15.687 1.00 86.81 89 LYS A N 1
ATOM 614 C CA . LYS A 1 89 ? 11.506 -7.514 -15.439 1.00 86.81 89 LYS A CA 1
ATOM 615 C C . LYS A 1 89 ? 11.369 -8.503 -14.285 1.00 86.81 89 LYS A C 1
ATOM 617 O O . LYS A 1 89 ? 12.267 -9.317 -14.064 1.00 86.81 89 LYS A O 1
ATOM 622 N N . PRO A 1 90 ? 10.234 -8.511 -13.575 1.00 78.50 90 PRO A N 1
ATOM 623 C CA . PRO A 1 90 ? 9.902 -9.615 -12.691 1.00 78.50 90 PRO A CA 1
ATOM 624 C C . PRO A 1 90 ? 9.911 -10.951 -13.452 1.00 78.50 90 PRO A C 1
ATOM 626 O O . PRO A 1 90 ? 9.446 -11.018 -14.587 1.00 78.50 90 PRO A O 1
ATOM 629 N N . GLY A 1 91 ? 10.377 -12.035 -12.824 1.00 76.62 91 GLY A N 1
ATOM 630 C CA . GLY A 1 91 ? 10.542 -13.337 -13.498 1.00 76.62 91 GLY A CA 1
ATOM 631 C C . GLY A 1 91 ? 9.264 -13.964 -14.081 1.00 76.62 91 GLY A C 1
ATOM 632 O O . GLY A 1 91 ? 9.356 -14.855 -14.911 1.00 76.62 91 GLY A O 1
ATOM 633 N N . TRP A 1 92 ? 8.084 -13.493 -13.674 1.00 68.12 92 TRP A N 1
ATOM 634 C CA . TRP A 1 92 ? 6.777 -13.932 -14.183 1.00 68.12 92 TRP A CA 1
ATOM 635 C C . TRP A 1 92 ? 6.249 -13.087 -15.352 1.00 68.12 92 TRP A C 1
ATOM 637 O O . TRP A 1 92 ? 5.252 -13.459 -15.959 1.00 68.12 92 TRP A O 1
ATOM 647 N N . ALA A 1 93 ? 6.848 -11.923 -15.611 1.00 78.31 93 ALA A N 1
ATOM 648 C CA . ALA A 1 93 ? 6.469 -11.050 -16.714 1.00 78.31 93 ALA A CA 1
ATOM 649 C C . ALA A 1 93 ? 7.256 -11.432 -17.970 1.00 78.31 93 ALA A C 1
ATOM 651 O O . ALA A 1 93 ? 8.313 -12.050 -17.867 1.00 78.31 93 ALA A O 1
ATOM 652 N N . GLU A 1 94 ? 6.800 -11.011 -19.142 1.00 83.00 94 GLU A N 1
ATOM 653 C CA . GLU A 1 94 ? 7.539 -11.120 -20.404 1.00 83.00 94 GLU A CA 1
ATOM 654 C C . GLU A 1 94 ? 7.950 -9.726 -20.885 1.00 83.00 94 GLU A C 1
ATOM 656 O O . GLU A 1 94 ? 7.338 -8.734 -20.488 1.00 83.00 94 GLU A O 1
ATOM 661 N N . PHE A 1 95 ? 9.016 -9.631 -21.685 1.00 86.31 95 PHE A N 1
ATOM 662 C CA . PHE A 1 95 ? 9.389 -8.353 -22.292 1.00 86.31 95 PHE A CA 1
ATOM 663 C C . PHE A 1 95 ? 8.397 -8.040 -23.419 1.00 86.31 95 PHE A C 1
ATOM 665 O O . PHE A 1 95 ? 8.260 -8.857 -24.331 1.00 86.31 95 PHE A O 1
ATOM 672 N N . PRO A 1 96 ? 7.687 -6.900 -23.375 1.00 84.06 96 PRO A N 1
ATOM 673 C CA . PRO A 1 96 ? 6.758 -6.543 -24.436 1.00 84.06 96 PRO A CA 1
ATOM 674 C C . PRO A 1 96 ? 7.526 -6.106 -25.691 1.00 84.06 96 PRO A C 1
ATOM 676 O O . PRO A 1 96 ? 8.619 -5.546 -25.575 1.00 84.06 96 PRO A O 1
ATOM 679 N N . PRO A 1 97 ? 6.959 -6.283 -26.894 1.00 84.38 97 PRO A N 1
ATOM 680 C CA . PRO A 1 97 ? 7.497 -5.636 -28.082 1.00 84.38 97 PRO A CA 1
ATOM 681 C C . PRO A 1 97 ? 7.360 -4.107 -27.972 1.00 84.38 97 PRO A C 1
ATOM 683 O O . PRO A 1 97 ? 6.448 -3.596 -27.319 1.00 84.38 97 PRO A O 1
ATOM 686 N N . GLY A 1 98 ? 8.252 -3.369 -28.640 1.00 85.31 98 GLY A N 1
ATOM 687 C CA . GLY A 1 98 ? 8.155 -1.908 -28.748 1.00 85.31 98 GLY A CA 1
ATOM 688 C C . GLY A 1 98 ? 8.510 -1.138 -27.471 1.00 85.31 98 GLY A C 1
ATOM 689 O O . GLY A 1 98 ? 7.922 -0.090 -27.212 1.00 85.31 98 GLY A O 1
ATOM 690 N N . MET A 1 99 ? 9.452 -1.640 -26.666 1.00 92.44 99 MET A N 1
ATOM 691 C CA . MET A 1 99 ? 9.992 -0.887 -25.532 1.00 92.44 99 MET A CA 1
ATOM 692 C C . MET A 1 99 ? 10.771 0.334 -26.025 1.00 92.44 99 MET A C 1
ATOM 694 O O . MET A 1 99 ? 11.698 0.203 -26.823 1.0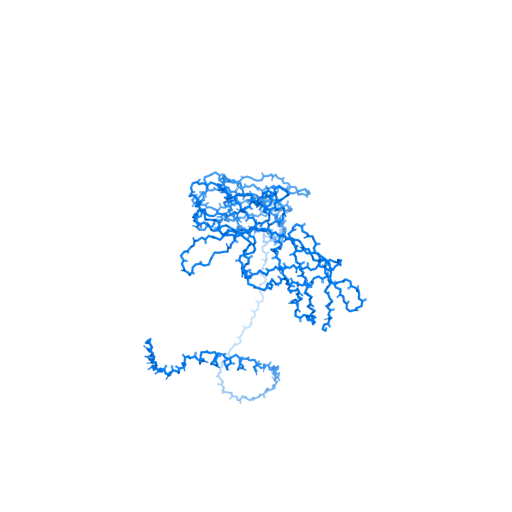0 92.44 99 MET A O 1
ATOM 698 N N . LEU A 1 100 ? 10.421 1.513 -25.518 1.00 93.25 100 LEU A N 1
ATOM 699 C CA . LEU A 1 100 ? 11.067 2.774 -25.854 1.00 93.25 100 LEU A CA 1
ATOM 700 C C . LEU A 1 100 ? 11.616 3.430 -24.591 1.00 93.25 100 LEU A C 1
ATOM 702 O O . LEU A 1 100 ? 10.863 3.898 -23.737 1.00 93.25 100 LEU A O 1
ATOM 706 N N . LEU A 1 101 ? 12.937 3.491 -24.493 1.00 93.81 101 LEU A N 1
ATOM 707 C CA . LEU A 1 101 ? 13.632 4.271 -23.486 1.00 93.81 101 LEU A CA 1
ATOM 708 C C . LEU A 1 101 ? 13.706 5.728 -23.948 1.00 93.81 101 LEU A C 1
ATOM 710 O O . LEU A 1 101 ? 14.149 6.012 -25.061 1.00 93.81 101 LEU A O 1
ATOM 714 N N . VAL A 1 102 ? 13.274 6.649 -23.097 1.00 94.75 102 VAL A N 1
ATOM 715 C CA . VAL A 1 102 ? 13.272 8.087 -23.358 1.00 94.75 102 VAL A CA 1
ATOM 716 C C . VAL A 1 102 ? 14.065 8.775 -22.254 1.00 94.75 102 VAL A C 1
ATOM 718 O O . VAL A 1 102 ? 13.731 8.639 -21.082 1.00 94.75 102 VAL A O 1
ATOM 721 N N . LEU A 1 103 ? 15.104 9.523 -22.614 1.00 94.50 103 LEU A N 1
ATOM 722 C CA . LEU A 1 103 ? 15.885 10.330 -21.677 1.00 94.50 103 LEU A CA 1
ATOM 723 C C . LEU A 1 103 ? 15.667 11.806 -22.013 1.00 94.50 103 LEU A C 1
ATOM 725 O O . LEU A 1 103 ? 16.087 12.269 -23.070 1.00 94.50 103 LEU A O 1
ATOM 729 N N . GLN A 1 104 ? 14.965 12.523 -21.140 1.00 95.00 104 GLN A N 1
ATOM 730 C CA . GLN A 1 104 ? 14.575 13.921 -21.338 1.00 95.00 104 GLN A CA 1
ATOM 731 C C . GLN A 1 104 ? 15.413 14.848 -20.451 1.00 95.00 104 GLN A C 1
ATOM 733 O O . GLN A 1 104 ? 15.614 14.515 -19.280 1.00 95.00 104 GLN A O 1
ATOM 738 N N . PRO A 1 105 ? 15.877 16.002 -20.956 1.00 94.38 105 PRO A N 1
ATOM 739 C CA . PRO A 1 105 ? 16.572 16.984 -20.128 1.00 94.38 105 PRO A CA 1
ATOM 740 C C . PRO A 1 105 ? 15.606 17.581 -19.096 1.00 94.38 105 PRO A C 1
ATOM 742 O O . PRO A 1 105 ? 14.427 17.811 -19.384 1.00 94.38 105 PRO A O 1
ATOM 745 N N . GLN A 1 106 ? 16.086 17.832 -17.880 1.00 94.12 106 GLN A N 1
ATOM 746 C CA . GLN A 1 106 ? 15.342 18.610 -16.889 1.00 94.12 106 GLN A CA 1
ATOM 747 C C . GLN A 1 106 ? 15.508 20.120 -17.122 1.00 94.12 106 GLN A C 1
ATOM 749 O O . GLN A 1 106 ? 16.479 20.536 -17.759 1.00 94.12 106 GLN A O 1
ATOM 754 N N . PRO A 1 107 ? 14.601 20.966 -16.586 1.00 87.06 107 PRO A N 1
ATOM 755 C CA . PRO A 1 107 ? 14.792 22.413 -16.600 1.00 87.06 107 PRO A CA 1
ATOM 756 C C . PRO A 1 107 ? 16.184 22.796 -16.076 1.00 87.06 107 PRO A C 1
ATOM 758 O O . PRO A 1 107 ? 16.568 22.386 -14.983 1.00 87.06 107 PRO A O 1
ATOM 761 N N . GLY A 1 108 ? 16.939 23.560 -16.869 1.00 82.94 108 GLY A N 1
ATOM 762 C CA . GLY A 1 108 ? 18.316 23.959 -16.550 1.00 82.94 108 GLY A CA 1
ATOM 763 C C . GLY A 1 108 ? 19.413 23.024 -17.076 1.00 82.94 108 GLY A C 1
ATOM 764 O O . GLY A 1 108 ? 20.582 23.307 -16.851 1.00 82.94 108 GLY A O 1
ATOM 765 N N . THR A 1 109 ? 19.068 21.940 -17.779 1.00 88.19 109 THR A N 1
ATOM 766 C CA . THR A 1 109 ? 20.038 21.077 -18.476 1.00 88.19 109 THR A CA 1
ATOM 767 C C . THR A 1 109 ? 19.983 21.319 -19.977 1.00 88.19 109 THR A C 1
ATOM 769 O O . THR A 1 109 ? 18.912 21.245 -20.579 1.00 88.19 109 THR A O 1
ATOM 772 N N . GLU A 1 110 ? 21.134 21.596 -20.586 1.00 81.94 110 GLU A N 1
ATOM 773 C CA . GLU A 1 110 ? 21.260 21.701 -22.038 1.00 81.94 110 GLU A CA 1
ATOM 774 C C . GLU A 1 110 ? 21.350 20.301 -22.657 1.00 81.94 110 GLU A C 1
ATOM 776 O O . GLU A 1 110 ? 22.197 19.490 -22.284 1.00 81.94 110 GLU A O 1
ATOM 781 N N . GLY A 1 111 ? 20.464 19.999 -23.604 1.00 84.25 111 GLY A N 1
ATOM 782 C CA . GLY A 1 111 ? 20.486 18.727 -24.316 1.00 84.25 111 GLY A CA 1
ATOM 783 C C . GLY A 1 111 ? 19.175 18.410 -25.024 1.00 84.25 111 GLY A C 1
ATOM 784 O O . GLY A 1 111 ? 18.130 18.992 -24.738 1.00 84.25 111 GLY A O 1
ATOM 785 N N . GLU A 1 112 ? 19.230 17.472 -25.964 1.00 89.31 112 GLU A N 1
ATOM 786 C CA . GLU A 1 112 ? 18.050 16.964 -26.663 1.00 89.31 112 GLU A CA 1
ATOM 787 C C . GLU A 1 112 ? 17.491 15.716 -25.971 1.00 89.31 112 GLU A C 1
ATOM 789 O O . GLU A 1 112 ? 18.163 15.049 -25.187 1.00 89.31 112 GLU A O 1
ATOM 794 N N . THR A 1 113 ? 16.235 15.371 -26.262 1.00 92.19 113 THR A N 1
ATOM 795 C CA . THR A 1 113 ? 15.652 14.121 -25.760 1.00 92.19 113 THR A CA 1
ATOM 796 C C . THR A 1 113 ? 16.199 12.924 -26.530 1.00 92.19 113 THR A C 1
ATOM 798 O O . THR A 1 113 ? 15.932 12.788 -27.725 1.00 92.19 113 THR A O 1
ATOM 801 N N . TYR A 1 114 ? 16.838 11.990 -25.833 1.00 92.81 114 TYR A N 1
ATOM 802 C CA . TYR A 1 114 ? 17.266 10.725 -26.422 1.00 92.81 114 TYR A CA 1
ATOM 803 C C . TYR A 1 114 ? 16.111 9.729 -26.444 1.00 92.81 114 TYR A C 1
ATOM 805 O O . TYR A 1 114 ? 15.317 9.643 -25.504 1.00 92.81 114 TYR A O 1
ATOM 813 N N . ARG A 1 115 ? 16.025 8.952 -27.524 1.00 94.44 115 ARG A N 1
ATOM 814 C CA . ARG A 1 115 ? 15.036 7.888 -27.711 1.00 94.44 115 ARG A CA 1
ATOM 815 C C . ARG A 1 115 ? 15.737 6.637 -28.215 1.00 94.44 115 ARG A C 1
ATOM 817 O O . ARG A 1 115 ? 16.358 6.675 -29.270 1.00 94.44 115 ARG A O 1
ATOM 824 N N . VAL A 1 116 ? 15.620 5.541 -27.474 1.00 94.00 116 VAL A N 1
ATOM 825 C CA . VAL A 1 116 ? 16.243 4.256 -27.813 1.00 94.00 116 VAL A CA 1
ATOM 826 C C . VAL A 1 116 ? 15.196 3.160 -27.742 1.00 94.00 116 VAL A C 1
ATOM 828 O O . VAL A 1 116 ? 14.579 2.946 -26.699 1.00 94.00 116 VAL A O 1
ATOM 831 N N . ALA A 1 117 ? 14.986 2.463 -28.856 1.00 92.25 117 ALA A N 1
ATOM 832 C CA . ALA A 1 117 ? 14.206 1.236 -28.853 1.00 92.25 117 ALA A CA 1
ATOM 833 C C . ALA A 1 117 ? 15.027 0.128 -28.180 1.00 92.25 117 ALA A C 1
ATOM 835 O O . ALA A 1 117 ? 16.191 -0.070 -28.523 1.00 92.25 117 ALA A O 1
ATOM 836 N N . VAL A 1 118 ? 14.430 -0.574 -27.220 1.00 92.50 118 VAL A N 1
ATOM 837 C CA . VAL A 1 118 ? 15.072 -1.688 -26.515 1.00 92.50 118 VAL A CA 1
ATOM 838 C C . VAL A 1 118 ? 14.502 -2.997 -27.044 1.00 92.50 118 VAL A C 1
ATOM 840 O O . VAL A 1 118 ? 13.284 -3.189 -27.066 1.00 92.50 118 VAL A O 1
ATOM 843 N N . ASP A 1 119 ? 15.381 -3.902 -27.466 1.00 89.56 119 ASP A N 1
ATOM 844 C CA . ASP A 1 119 ? 14.985 -5.204 -27.996 1.00 89.56 119 ASP A CA 1
ATOM 845 C C . ASP A 1 119 ? 14.623 -6.175 -26.848 1.00 89.56 119 ASP A C 1
ATOM 847 O O . ASP A 1 119 ? 15.408 -6.334 -25.909 1.00 89.56 119 ASP A O 1
ATOM 851 N N . PRO A 1 120 ? 13.463 -6.859 -26.892 1.00 88.38 120 PRO A N 1
ATOM 852 C CA . PRO A 1 120 ? 13.100 -7.898 -25.922 1.00 88.38 120 PRO A CA 1
ATOM 853 C C . PRO A 1 120 ? 14.108 -9.052 -25.793 1.00 88.38 120 PRO A C 1
ATOM 855 O O . PRO A 1 120 ? 14.243 -9.623 -24.710 1.00 88.38 120 PRO A O 1
ATOM 858 N N . SER A 1 121 ? 14.790 -9.416 -26.883 1.00 88.06 121 SER A N 1
ATOM 859 C CA . SER A 1 121 ? 15.795 -10.489 -26.931 1.00 88.06 121 SER A CA 1
ATOM 860 C C . SER A 1 121 ? 17.145 -10.061 -26.353 1.00 88.06 121 SER A C 1
ATOM 862 O O . SER A 1 121 ? 17.873 -10.885 -25.803 1.00 88.06 121 SER A O 1
ATOM 864 N N . HIS A 1 122 ? 17.445 -8.762 -26.416 1.00 88.56 122 HIS A N 1
ATOM 865 C CA . HIS A 1 122 ? 18.671 -8.157 -25.908 1.00 88.56 122 HIS A CA 1
ATOM 866 C C . HIS A 1 122 ? 18.314 -6.880 -25.137 1.00 88.56 122 HIS A C 1
ATOM 868 O O . HIS A 1 122 ? 18.464 -5.780 -25.671 1.00 88.56 122 HIS A O 1
ATOM 874 N N . PRO A 1 123 ? 17.842 -6.992 -23.879 1.00 89.44 123 PRO A N 1
ATOM 875 C CA . PRO A 1 123 ? 17.280 -5.872 -23.123 1.00 89.44 123 PRO A CA 1
ATOM 876 C C . PRO A 1 123 ? 18.356 -4.923 -22.563 1.00 89.44 123 PRO A C 1
ATOM 878 O O . PRO A 1 123 ? 18.245 -4.445 -21.437 1.00 89.44 123 PRO A O 1
ATOM 881 N N . PHE A 1 124 ? 19.417 -4.667 -23.323 1.00 91.50 124 PHE A N 1
ATOM 882 C CA . PHE A 1 124 ? 20.488 -3.734 -22.997 1.00 91.50 124 PHE A CA 1
ATOM 883 C C . PHE A 1 124 ? 20.315 -2.444 -23.792 1.00 91.50 124 PHE A C 1
ATOM 885 O O . PHE A 1 124 ? 19.869 -2.458 -24.938 1.00 91.50 124 PHE A O 1
ATOM 892 N N . PHE A 1 125 ? 20.690 -1.324 -23.188 1.00 92.56 125 PHE A N 1
ATOM 893 C CA . PHE A 1 125 ? 20.714 -0.030 -23.854 1.00 92.56 125 PHE A CA 1
ATOM 894 C C . PHE A 1 125 ? 22.030 0.686 -23.579 1.00 92.56 125 PHE A C 1
ATOM 896 O O . PHE A 1 125 ? 22.662 0.503 -22.535 1.00 92.56 125 PHE A O 1
ATOM 903 N N . ARG A 1 126 ? 22.418 1.535 -24.526 1.00 93.06 126 ARG A N 1
ATOM 904 C CA . ARG A 1 126 ? 23.572 2.416 -24.420 1.00 93.06 126 ARG A CA 1
ATOM 905 C C . ARG A 1 126 ? 23.232 3.753 -25.063 1.00 93.06 126 ARG A C 1
ATOM 907 O O . ARG A 1 126 ? 22.709 3.802 -26.172 1.00 93.06 126 ARG A O 1
ATOM 914 N N . LEU A 1 127 ? 23.513 4.816 -24.331 1.00 91.94 127 LEU A N 1
ATOM 915 C CA . LEU A 1 127 ? 23.366 6.207 -24.715 1.00 91.94 127 LEU A CA 1
ATOM 916 C C . LEU A 1 127 ? 24.750 6.834 -24.626 1.00 91.94 127 LEU A C 1
ATOM 918 O O . LEU A 1 127 ? 25.316 6.971 -23.541 1.00 91.94 127 LEU A O 1
ATOM 922 N N . ASP A 1 128 ? 25.295 7.182 -25.779 1.00 90.56 128 ASP A N 1
ATOM 923 C CA . ASP A 1 128 ? 26.582 7.848 -25.878 1.00 90.56 128 ASP A CA 1
ATOM 924 C C . ASP A 1 128 ? 26.397 9.363 -25.925 1.00 90.56 128 ASP A C 1
ATOM 926 O O . ASP A 1 128 ? 25.399 9.866 -26.446 1.00 90.56 128 ASP A O 1
ATOM 930 N N . ARG A 1 129 ? 27.403 10.087 -25.427 1.00 89.38 129 ARG A N 1
ATOM 931 C CA . ARG A 1 129 ? 27.474 11.552 -25.493 1.00 89.38 129 ARG A CA 1
ATOM 932 C C . ARG A 1 129 ? 26.261 12.251 -24.874 1.00 89.38 129 ARG A C 1
ATOM 934 O O . ARG A 1 129 ? 25.700 13.155 -25.486 1.00 89.38 129 ARG A O 1
ATOM 941 N N . VAL A 1 130 ? 25.860 11.836 -23.674 1.00 91.69 130 VAL A N 1
ATOM 942 C CA . VAL A 1 130 ? 24.805 12.507 -22.903 1.00 91.69 130 VAL A CA 1
ATOM 943 C C . VAL A 1 130 ? 25.428 13.667 -22.118 1.00 91.69 130 VAL A C 1
ATOM 945 O O . VAL A 1 130 ? 26.274 13.397 -21.266 1.00 91.69 130 VAL A O 1
ATOM 948 N N . PRO A 1 131 ? 25.063 14.937 -22.375 1.00 91.94 131 PRO A N 1
ATOM 949 C CA . PRO A 1 131 ? 25.603 16.078 -21.642 1.00 91.94 131 PRO A CA 1
ATOM 950 C C . PRO A 1 131 ? 25.458 15.942 -20.126 1.00 91.94 131 PRO A C 1
ATOM 952 O O . PRO A 1 131 ? 24.494 15.356 -19.624 1.00 91.94 131 PRO A O 1
ATOM 955 N N . PHE A 1 132 ? 26.404 16.515 -19.387 1.00 91.31 132 PHE A N 1
ATOM 956 C CA . PHE A 1 132 ? 26.273 16.614 -17.936 1.00 91.31 132 PHE A CA 1
ATOM 957 C C . PHE A 1 132 ? 25.073 17.485 -17.546 1.00 91.31 132 PHE A C 1
ATOM 959 O O . PHE A 1 132 ? 24.743 18.456 -18.225 1.00 91.31 132 PHE A O 1
ATOM 966 N N . GLY A 1 133 ? 24.413 17.124 -16.447 1.00 91.06 133 GLY A N 1
ATOM 967 C CA . GLY A 1 133 ? 23.211 17.798 -15.965 1.00 91.06 133 GLY A CA 1
ATOM 968 C C . GLY A 1 133 ? 22.147 16.844 -15.430 1.00 91.06 133 GLY A C 1
ATOM 969 O O . GLY A 1 133 ? 22.395 15.660 -15.189 1.00 91.06 133 GLY A O 1
ATOM 970 N N . GLY A 1 134 ? 20.958 17.394 -15.207 1.00 93.12 134 GLY A N 1
ATOM 971 C CA . GLY A 1 134 ? 19.781 16.689 -14.720 1.00 93.12 134 GLY A CA 1
ATOM 972 C C . GLY A 1 134 ? 18.965 16.096 -15.864 1.00 93.12 134 GLY A C 1
ATOM 973 O O . GLY A 1 134 ? 18.513 16.795 -16.770 1.00 93.12 134 GLY A O 1
ATOM 974 N N . TRP A 1 135 ? 18.705 14.800 -15.787 1.00 94.44 135 TRP A N 1
ATOM 975 C CA . TRP A 1 135 ? 17.952 14.053 -16.781 1.00 94.44 135 TRP A CA 1
ATOM 976 C C . TRP A 1 135 ? 16.816 13.264 -16.141 1.00 94.44 135 TRP A C 1
ATOM 978 O O . TRP A 1 135 ? 16.907 12.788 -15.012 1.00 94.44 135 TRP A O 1
ATOM 988 N N . ARG A 1 136 ? 15.732 13.094 -16.891 1.00 94.06 136 ARG A N 1
ATOM 989 C CA . ARG A 1 136 ? 14.597 12.240 -16.549 1.00 94.06 136 ARG A CA 1
ATOM 990 C C . ARG A 1 136 ? 14.563 11.066 -17.517 1.00 94.06 136 ARG A C 1
ATOM 992 O O . ARG A 1 136 ? 14.259 11.238 -18.695 1.00 94.06 136 ARG A O 1
ATOM 999 N N . LEU A 1 137 ? 14.876 9.882 -17.012 1.00 93.56 137 LEU A N 1
ATOM 1000 C CA . LEU A 1 137 ? 14.819 8.628 -17.748 1.00 93.56 137 LEU A CA 1
ATOM 1001 C C . LEU A 1 137 ? 13.441 7.990 -17.577 1.00 93.56 137 LEU A C 1
ATOM 1003 O O . LEU A 1 137 ? 12.981 7.802 -16.459 1.00 93.56 137 LEU A O 1
ATOM 1007 N N . GLU A 1 138 ? 12.796 7.614 -18.669 1.00 92.81 138 GLU A N 1
ATOM 1008 C CA . GLU A 1 138 ? 11.496 6.954 -18.673 1.00 92.81 138 GLU A CA 1
ATOM 1009 C C . GLU A 1 138 ? 11.522 5.767 -19.636 1.00 92.81 138 GLU A C 1
ATOM 1011 O O . GLU A 1 138 ? 11.902 5.903 -20.797 1.00 92.81 138 GLU A O 1
ATOM 1016 N N . LEU A 1 139 ? 11.076 4.600 -19.174 1.00 92.62 139 LEU A N 1
ATOM 1017 C CA . LEU A 1 139 ? 10.812 3.463 -20.047 1.00 92.62 139 LEU A CA 1
ATOM 1018 C C . LEU A 1 139 ? 9.320 3.413 -20.373 1.00 92.62 139 LEU A C 1
ATOM 1020 O O . LEU A 1 139 ? 8.471 3.323 -19.482 1.00 92.62 139 LEU A O 1
ATOM 1024 N N . ARG A 1 140 ? 9.004 3.470 -21.664 1.00 91.00 140 ARG A N 1
ATOM 1025 C CA . ARG A 1 140 ? 7.643 3.381 -22.187 1.00 91.00 140 ARG A CA 1
ATOM 1026 C C . ARG A 1 140 ? 7.451 2.029 -22.845 1.00 91.00 140 ARG A C 1
ATOM 1028 O O . ARG A 1 140 ? 8.204 1.656 -23.741 1.00 91.00 140 ARG A O 1
ATOM 1035 N N . ALA A 1 141 ? 6.440 1.299 -22.400 1.00 87.38 141 ALA A N 1
ATOM 1036 C CA . ALA A 1 141 ? 6.083 0.012 -22.967 1.00 87.38 141 ALA A CA 1
ATOM 1037 C C . ALA A 1 141 ? 4.591 -0.263 -22.751 1.00 87.38 141 ALA A C 1
ATOM 1039 O O . ALA A 1 141 ? 4.028 0.085 -21.713 1.00 87.38 141 ALA A O 1
ATOM 1040 N N . ALA A 1 142 ? 3.937 -0.890 -23.727 1.00 81.50 142 ALA A N 1
ATOM 1041 C CA . ALA A 1 142 ? 2.509 -1.174 -23.638 1.00 81.50 142 ALA A CA 1
ATOM 1042 C C . ALA A 1 142 ? 2.213 -2.206 -22.534 1.00 81.50 142 ALA A C 1
ATOM 1044 O O . ALA A 1 142 ? 2.765 -3.304 -22.544 1.00 81.50 142 ALA A O 1
ATOM 1045 N N . GLY A 1 143 ? 1.298 -1.879 -21.614 1.00 73.62 143 GLY A N 1
ATOM 1046 C CA . GLY A 1 143 ? 0.934 -2.756 -20.491 1.00 73.62 143 GLY A CA 1
ATOM 1047 C C . GLY A 1 143 ? 1.928 -2.733 -19.325 1.00 73.62 143 GLY A C 1
ATOM 1048 O O . GLY A 1 143 ? 1.941 -3.667 -18.523 1.00 73.62 143 GLY A O 1
ATOM 1049 N N . PHE A 1 144 ? 2.763 -1.694 -19.239 1.00 81.19 144 PHE A N 1
ATOM 1050 C CA . PHE A 1 144 ? 3.708 -1.464 -18.151 1.00 81.19 144 PHE A CA 1
ATOM 1051 C C . PHE A 1 144 ? 3.592 -0.032 -17.638 1.00 81.19 144 PHE A C 1
ATOM 1053 O O . PHE A 1 144 ? 3.315 0.895 -18.394 1.00 81.19 144 PHE A O 1
ATOM 1060 N N . GLN A 1 145 ? 3.820 0.132 -16.341 1.00 80.19 145 GLN A N 1
ATOM 1061 C CA . GLN A 1 145 ? 3.864 1.418 -15.672 1.00 80.19 145 GLN A CA 1
ATOM 1062 C C . GLN A 1 145 ? 5.191 2.090 -15.994 1.00 80.19 145 GLN A C 1
ATOM 1064 O O . GLN A 1 145 ? 6.261 1.508 -15.789 1.00 80.19 145 GLN A O 1
ATOM 1069 N N . SER A 1 146 ? 5.111 3.326 -16.472 1.00 79.44 146 SER A N 1
ATOM 1070 C CA . SER A 1 146 ? 6.276 4.188 -16.594 1.00 79.44 146 SER A CA 1
ATOM 1071 C C . SER A 1 146 ? 6.640 4.725 -15.212 1.00 79.44 146 SER A C 1
ATOM 1073 O O . SER A 1 146 ? 5.831 5.377 -14.557 1.00 79.44 146 SER A O 1
ATOM 1075 N N . ASP A 1 147 ? 7.858 4.422 -14.768 1.00 82.25 147 ASP A N 1
ATOM 1076 C CA . ASP A 1 147 ? 8.440 4.916 -13.519 1.00 82.25 147 ASP A CA 1
ATOM 1077 C C . ASP A 1 147 ? 9.654 5.794 -13.856 1.00 82.25 147 ASP A C 1
ATOM 1079 O O . ASP A 1 147 ? 10.738 5.265 -14.122 1.00 82.25 147 ASP A O 1
ATOM 1083 N N . PRO A 1 148 ? 9.474 7.122 -13.952 1.00 89.19 148 PRO A N 1
ATOM 1084 C CA . PRO A 1 148 ? 10.534 8.029 -14.356 1.00 89.19 148 PRO A CA 1
ATOM 1085 C C . PRO A 1 148 ? 11.629 8.119 -13.290 1.00 89.19 148 PRO A C 1
ATOM 1087 O O . PRO A 1 148 ? 11.365 8.476 -12.143 1.00 89.19 148 PRO A O 1
ATOM 1090 N N . GLN A 1 149 ? 12.874 7.866 -13.679 1.00 90.44 149 GLN A N 1
ATOM 1091 C CA . GLN A 1 149 ? 14.047 7.995 -12.821 1.00 90.44 149 GLN A CA 1
ATOM 1092 C C . GLN A 1 149 ? 14.736 9.336 -13.067 1.00 90.44 149 GLN A C 1
ATOM 1094 O O . GLN A 1 149 ? 14.951 9.731 -14.213 1.00 90.44 149 GLN A O 1
ATOM 1099 N N . LEU A 1 150 ? 15.099 10.035 -11.992 1.00 92.56 150 LEU A N 1
ATOM 1100 C CA . LEU A 1 150 ? 15.918 11.241 -12.078 1.00 92.56 150 LEU A CA 1
ATOM 1101 C C . LEU A 1 150 ? 17.393 10.863 -12.000 1.00 92.56 150 LEU A C 1
ATOM 1103 O O . LEU A 1 150 ? 17.806 10.115 -11.115 1.00 92.56 150 LEU A O 1
ATOM 1107 N N . LEU A 1 151 ? 18.172 11.378 -12.941 1.00 91.69 151 LEU A N 1
ATOM 1108 C CA . LEU A 1 151 ? 19.597 11.136 -13.070 1.00 91.69 151 LEU A CA 1
ATOM 1109 C C . LEU A 1 151 ? 20.320 12.475 -13.034 1.00 91.69 151 LEU A C 1
ATOM 1111 O O . LEU A 1 151 ? 19.933 13.401 -13.738 1.00 91.69 151 LEU A O 1
ATOM 1115 N N . THR A 1 152 ? 21.396 12.551 -12.265 1.00 92.31 152 THR A N 1
ATOM 1116 C CA . THR A 1 152 ? 22.334 13.672 -12.324 1.00 92.31 152 THR A CA 1
ATOM 1117 C C . THR A 1 152 ? 23.641 13.129 -12.866 1.00 92.31 152 THR A C 1
ATOM 1119 O O . THR A 1 152 ? 24.250 12.264 -12.239 1.00 92.31 152 THR A O 1
ATOM 1122 N N . LEU A 1 153 ? 24.039 13.594 -14.046 1.00 91.00 153 LEU A N 1
ATOM 1123 C CA . LEU A 1 153 ? 25.295 13.221 -14.684 1.00 91.00 153 LEU A CA 1
ATOM 1124 C C . LEU A 1 153 ? 26.316 14.317 -14.406 1.00 91.00 153 LEU A C 1
ATOM 1126 O O . LEU A 1 153 ? 26.066 15.482 -14.715 1.00 91.00 153 LEU A O 1
ATOM 1130 N N . THR A 1 154 ? 27.450 13.944 -13.825 1.00 89.75 154 THR A N 1
ATOM 1131 C CA . THR A 1 154 ? 28.542 14.861 -13.490 1.00 89.75 154 THR A CA 1
ATOM 1132 C C . THR A 1 154 ? 29.843 14.389 -14.138 1.00 89.75 154 THR A C 1
ATOM 1134 O O . THR A 1 154 ? 29.963 13.206 -14.466 1.00 89.75 154 THR A O 1
ATOM 1137 N N . PRO A 1 155 ? 30.838 15.278 -14.298 1.00 87.12 155 PRO A N 1
ATOM 1138 C CA . PRO A 1 155 ? 32.166 14.894 -14.779 1.00 87.12 155 PRO A CA 1
ATOM 1139 C C . PRO A 1 155 ? 32.844 13.797 -13.949 1.00 87.12 155 PRO A C 1
ATOM 1141 O O . PRO A 1 155 ? 33.650 13.045 -14.489 1.00 87.12 155 PRO A O 1
ATOM 1144 N N . ASP A 1 156 ? 32.494 13.685 -12.663 1.00 85.69 156 ASP A N 1
ATOM 1145 C CA . ASP A 1 156 ? 33.037 12.677 -11.744 1.00 85.69 156 ASP A CA 1
ATOM 1146 C C . ASP A 1 156 ? 32.504 11.261 -12.021 1.00 85.69 156 ASP A C 1
ATOM 1148 O O . ASP A 1 156 ? 33.125 10.278 -11.619 1.00 85.69 156 ASP A O 1
ATOM 1152 N N . ASP A 1 157 ? 31.366 11.143 -12.718 1.00 81.00 157 ASP A N 1
ATOM 1153 C CA . ASP A 1 157 ? 30.760 9.868 -13.113 1.00 81.00 157 ASP A CA 1
ATOM 1154 C C . ASP A 1 157 ? 30.420 9.849 -14.617 1.00 81.00 157 ASP A C 1
ATOM 1156 O O . ASP A 1 157 ? 29.247 9.872 -15.015 1.00 81.00 157 ASP A O 1
ATOM 1160 N N . PRO A 1 158 ? 31.445 9.798 -15.492 1.00 82.25 158 PRO A N 1
ATOM 1161 C CA . PRO A 1 158 ? 31.241 9.802 -16.935 1.00 82.25 158 PRO A CA 1
ATOM 1162 C C . PRO A 1 158 ? 30.711 8.459 -17.468 1.00 82.25 158 PRO A C 1
ATOM 1164 O O . PRO A 1 158 ? 30.438 8.345 -18.665 1.00 82.25 158 PRO A O 1
ATOM 1167 N N . TRP A 1 159 ? 30.550 7.442 -16.611 1.00 85.75 159 TRP A N 1
ATOM 1168 C CA . TRP A 1 159 ? 30.108 6.094 -16.976 1.00 85.75 159 TRP A CA 1
ATOM 1169 C C . TRP A 1 159 ? 28.992 5.611 -16.055 1.00 85.75 159 TRP A C 1
ATOM 1171 O O . TRP A 1 159 ? 29.217 4.870 -15.098 1.00 85.75 159 TRP A O 1
ATOM 1181 N N . ARG A 1 160 ? 27.749 5.948 -16.403 1.00 88.88 160 ARG A N 1
ATOM 1182 C CA . ARG A 1 160 ? 26.594 5.560 -15.598 1.00 88.88 160 ARG A CA 1
ATOM 1183 C C . ARG A 1 160 ? 26.040 4.208 -16.032 1.00 88.88 160 ARG A C 1
ATOM 1185 O O . ARG A 1 160 ? 25.660 4.036 -17.187 1.00 88.88 160 ARG A O 1
ATOM 1192 N N . SER A 1 161 ? 25.936 3.268 -15.093 1.00 90.50 161 SER A N 1
ATOM 1193 C CA . SER A 1 161 ? 25.256 1.981 -15.293 1.00 90.50 161 SER A CA 1
ATOM 1194 C C . SER A 1 161 ? 23.927 1.940 -14.539 1.00 90.50 161 SER A C 1
ATOM 1196 O O . SER A 1 161 ? 23.880 2.274 -13.354 1.00 90.50 161 SER A O 1
ATOM 1198 N N . LEU A 1 162 ? 22.842 1.548 -15.212 1.00 92.38 162 LEU A N 1
ATOM 1199 C CA . LEU A 1 162 ? 21.482 1.578 -14.671 1.00 92.38 162 LEU A CA 1
ATOM 1200 C C . LEU A 1 162 ? 20.753 0.242 -14.845 1.00 92.38 162 LEU A C 1
ATOM 1202 O O . LEU A 1 162 ? 20.880 -0.443 -15.859 1.00 92.38 162 LEU A O 1
ATOM 1206 N N . LEU A 1 163 ? 19.910 -0.084 -13.868 1.00 91.25 163 LEU A N 1
ATOM 1207 C CA . LEU A 1 163 ? 18.892 -1.121 -13.995 1.00 91.25 163 LEU A CA 1
ATOM 1208 C C . LEU A 1 163 ? 17.529 -0.443 -14.060 1.00 91.25 163 LEU A C 1
ATOM 1210 O O . LEU A 1 163 ? 17.126 0.241 -13.117 1.00 91.25 163 LEU A O 1
ATOM 1214 N N . VAL A 1 164 ? 16.825 -0.637 -15.172 1.00 91.06 164 VAL A N 1
ATOM 1215 C CA . VAL A 1 164 ? 15.528 -0.002 -15.422 1.00 91.06 164 VAL A CA 1
ATOM 1216 C C . VAL A 1 164 ? 14.432 -1.056 -15.268 1.00 91.06 164 VAL A C 1
ATOM 1218 O O . VAL A 1 164 ? 14.294 -1.922 -16.135 1.00 91.06 164 VAL A O 1
ATOM 1221 N N . PRO A 1 165 ? 13.672 -1.057 -14.159 1.00 87.50 165 PRO A N 1
ATOM 1222 C CA . PRO A 1 165 ? 12.663 -2.076 -13.923 1.00 87.50 165 PRO A CA 1
ATOM 1223 C C . PRO A 1 165 ? 11.391 -1.826 -14.741 1.00 87.50 165 PRO A C 1
ATOM 1225 O O . PRO A 1 165 ? 10.734 -0.800 -14.605 1.00 87.50 165 PRO A O 1
ATOM 1228 N N . LEU A 1 166 ? 10.979 -2.824 -15.517 1.00 85.50 166 LEU A N 1
ATOM 1229 C CA . LEU A 1 166 ? 9.641 -2.934 -16.080 1.00 85.50 166 LEU A CA 1
ATOM 1230 C C . LEU A 1 166 ? 8.657 -3.381 -15.004 1.00 85.50 166 LEU A C 1
ATOM 1232 O O . LEU A 1 166 ? 8.744 -4.497 -14.485 1.00 85.50 166 LEU A O 1
ATOM 1236 N N . LYS A 1 167 ? 7.674 -2.534 -14.710 1.00 81.50 167 LYS A N 1
ATOM 1237 C CA . LYS A 1 167 ? 6.584 -2.842 -13.782 1.00 81.50 167 LYS A CA 1
ATOM 1238 C C . LYS A 1 167 ? 5.309 -3.103 -14.587 1.00 81.50 167 LYS A C 1
ATOM 1240 O O . LYS A 1 167 ? 4.783 -2.154 -15.151 1.00 81.50 167 LYS A O 1
ATOM 1245 N N . PRO A 1 168 ? 4.820 -4.350 -14.713 1.00 80.38 168 PRO A N 1
ATOM 1246 C CA . PRO A 1 168 ? 3.580 -4.615 -15.441 1.00 80.38 168 PRO A CA 1
ATOM 1247 C C . PRO A 1 168 ? 2.414 -3.805 -14.871 1.00 80.38 168 PRO A C 1
ATOM 1249 O O . PRO A 1 168 ? 2.204 -3.795 -13.657 1.00 80.38 168 PRO A O 1
ATOM 1252 N N . ASP A 1 169 ? 1.652 -3.160 -15.749 1.00 80.69 169 ASP A N 1
ATOM 1253 C CA . ASP A 1 169 ? 0.485 -2.360 -15.391 1.00 80.69 169 ASP A CA 1
ATOM 1254 C C . ASP A 1 169 ? -0.744 -3.256 -15.296 1.00 80.69 169 ASP A C 1
ATOM 1256 O O . ASP A 1 169 ? -1.572 -3.360 -16.201 1.00 80.69 169 ASP A O 1
ATOM 1260 N N . ARG A 1 170 ? -0.772 -4.024 -14.212 1.00 86.88 170 ARG A N 1
ATOM 1261 C CA . ARG A 1 170 ? -1.864 -4.928 -13.882 1.00 86.88 170 ARG A CA 1
ATOM 1262 C C . ARG A 1 170 ? -2.460 -4.515 -12.557 1.00 86.88 170 ARG A C 1
ATOM 1264 O O . ARG A 1 170 ? -1.739 -4.410 -11.558 1.00 86.88 170 ARG A O 1
ATOM 1271 N N . VAL A 1 171 ? -3.769 -4.309 -12.562 1.00 90.62 171 VAL A N 1
ATOM 1272 C CA . VAL A 1 171 ? -4.485 -3.694 -11.450 1.00 90.62 171 VAL A CA 1
ATOM 1273 C C . VAL A 1 171 ? -5.665 -4.554 -11.018 1.00 90.62 171 VAL A C 1
ATOM 1275 O O . VAL A 1 171 ? -6.420 -5.066 -11.838 1.00 90.62 171 VAL A O 1
ATOM 1278 N N . ILE A 1 172 ? -5.827 -4.721 -9.708 1.00 94.69 172 ILE A N 1
ATOM 1279 C CA . ILE A 1 172 ? -7.105 -5.158 -9.139 1.00 94.69 172 ILE A CA 1
ATOM 1280 C C . ILE A 1 172 ? -7.808 -3.892 -8.664 1.00 94.69 172 ILE A C 1
ATOM 1282 O O . ILE A 1 172 ? -7.344 -3.246 -7.722 1.00 94.69 172 ILE A O 1
ATOM 1286 N N . ARG A 1 173 ? -8.894 -3.532 -9.340 1.00 95.62 173 ARG A N 1
ATOM 1287 C CA . ARG A 1 173 ? -9.774 -2.434 -8.960 1.00 95.62 173 ARG A CA 1
ATOM 1288 C C . ARG A 1 173 ? -10.927 -2.938 -8.122 1.00 95.62 173 ARG A C 1
ATOM 1290 O O . ARG A 1 173 ? -11.261 -4.125 -8.123 1.00 95.62 173 ARG A O 1
ATOM 1297 N N . GLY A 1 174 ? -11.554 -2.021 -7.416 1.00 96.12 174 GLY A N 1
ATOM 1298 C CA . GLY A 1 174 ? -12.754 -2.352 -6.692 1.00 96.12 174 GLY A CA 1
ATOM 1299 C C . GLY A 1 174 ? -13.316 -1.196 -5.911 1.00 96.12 174 GLY A C 1
ATOM 1300 O O . GLY A 1 174 ? -12.798 -0.080 -5.951 1.00 96.12 174 GLY A O 1
ATOM 1301 N N . ARG A 1 175 ? -14.364 -1.506 -5.156 1.00 97.06 175 ARG A N 1
ATOM 1302 C CA . ARG A 1 175 ? -15.022 -0.560 -4.266 1.00 97.06 175 ARG A CA 1
ATOM 1303 C C . ARG A 1 175 ? -15.250 -1.170 -2.893 1.00 97.06 175 ARG A C 1
ATOM 1305 O O . ARG A 1 175 ? -15.512 -2.366 -2.771 1.00 97.06 175 ARG A O 1
ATOM 1312 N N . VAL A 1 176 ? -15.132 -0.342 -1.864 1.00 97.25 176 VAL A N 1
ATOM 1313 C CA . VAL A 1 176 ? -15.445 -0.678 -0.478 1.00 97.25 176 VAL A CA 1
ATOM 1314 C C . VAL A 1 176 ? -16.693 0.083 -0.060 1.00 97.25 176 VAL A C 1
ATOM 1316 O O . VAL A 1 176 ? -16.733 1.314 -0.121 1.00 97.25 176 VAL A O 1
ATOM 1319 N N . LEU A 1 177 ? -17.696 -0.659 0.390 1.00 96.06 177 LEU A N 1
ATOM 1320 C CA . LEU A 1 177 ? -18.958 -0.135 0.890 1.00 96.06 177 LEU A CA 1
ATOM 1321 C C . LEU A 1 177 ? -19.074 -0.398 2.397 1.00 96.06 177 LEU A C 1
ATOM 1323 O O . LEU A 1 177 ? -18.631 -1.431 2.905 1.00 96.06 177 LEU A O 1
ATOM 1327 N N . GLY A 1 178 ? -19.644 0.559 3.121 1.00 93.44 178 GLY A N 1
ATOM 1328 C CA . GLY A 1 178 ? -20.053 0.431 4.514 1.00 93.44 178 GLY A CA 1
ATOM 1329 C C . GLY A 1 178 ? -21.308 -0.426 4.650 1.00 93.44 178 GLY A C 1
ATOM 1330 O O . GLY A 1 178 ? -22.001 -0.689 3.670 1.00 93.44 178 GLY A O 1
ATOM 1331 N N . ALA A 1 179 ? -21.635 -0.848 5.875 1.00 91.50 179 ALA A N 1
ATOM 1332 C CA . ALA A 1 179 ? -22.831 -1.653 6.159 1.00 91.50 179 ALA A CA 1
ATOM 1333 C C . ALA A 1 179 ? -24.160 -0.974 5.759 1.00 91.50 179 ALA A C 1
ATOM 1335 O O . ALA A 1 179 ? -25.165 -1.652 5.575 1.00 91.50 179 ALA A O 1
ATOM 1336 N N . ASP A 1 180 ? -24.147 0.348 5.622 1.00 88.50 180 ASP A N 1
ATOM 1337 C CA . ASP A 1 180 ? -25.226 1.214 5.140 1.00 88.50 180 ASP A CA 1
ATOM 1338 C C . ASP A 1 180 ? -25.292 1.329 3.603 1.00 88.50 180 ASP A C 1
ATOM 1340 O O . ASP A 1 180 ? -26.182 1.987 3.069 1.00 88.50 180 ASP A O 1
ATOM 1344 N N . GLY A 1 181 ? -24.359 0.696 2.886 1.00 90.06 181 GLY A N 1
ATOM 1345 C CA . GLY A 1 181 ? -24.214 0.793 1.434 1.00 90.06 181 GLY A CA 1
ATOM 1346 C C . GLY A 1 181 ? -23.499 2.062 0.962 1.00 90.06 181 GLY A C 1
ATOM 1347 O O . GLY A 1 181 ? -23.368 2.268 -0.246 1.00 90.06 181 GLY A O 1
ATOM 1348 N N . LEU A 1 182 ? -23.020 2.914 1.876 1.00 92.19 182 LEU A N 1
ATOM 1349 C CA . LEU A 1 182 ? -22.292 4.132 1.528 1.00 92.19 182 LEU A CA 1
ATOM 1350 C C . LEU A 1 182 ? -20.809 3.843 1.238 1.00 92.19 182 LEU A C 1
ATOM 1352 O O . LEU A 1 182 ? -20.251 2.870 1.744 1.00 92.19 182 LEU A O 1
ATOM 1356 N N . PRO A 1 183 ? -20.131 4.679 0.435 1.00 94.38 183 PRO A N 1
ATOM 1357 C CA . PRO A 1 183 ? -18.697 4.546 0.205 1.00 94.38 183 PRO A CA 1
ATOM 135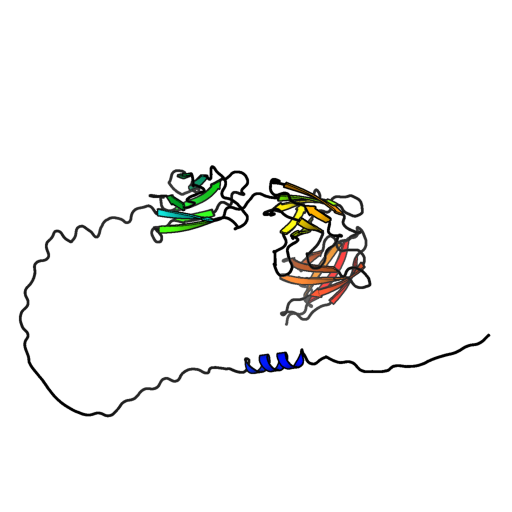8 C C . PRO A 1 183 ? -17.863 4.595 1.492 1.00 94.38 183 PRO A C 1
ATOM 1360 O O . PRO A 1 183 ? -17.947 5.547 2.267 1.00 94.38 183 PRO A O 1
ATOM 1363 N N . ALA A 1 184 ? -16.981 3.614 1.688 1.00 94.19 184 ALA A N 1
ATOM 1364 C CA . ALA A 1 184 ? -16.095 3.562 2.847 1.00 94.19 184 ALA A CA 1
ATOM 1365 C C . ALA A 1 184 ? -14.740 4.237 2.569 1.00 94.19 184 ALA A C 1
ATOM 1367 O O . ALA A 1 184 ? -13.715 3.578 2.371 1.00 94.19 184 ALA A O 1
ATOM 1368 N N . ALA A 1 185 ? -14.718 5.569 2.583 1.00 94.06 185 ALA A N 1
ATOM 1369 C CA . ALA A 1 185 ? -13.518 6.338 2.262 1.00 94.06 185 ALA A CA 1
ATOM 1370 C C . ALA A 1 185 ? -12.345 6.092 3.225 1.00 94.06 185 ALA A C 1
ATOM 1372 O O . ALA A 1 185 ? -12.507 6.020 4.447 1.00 94.06 185 ALA A O 1
ATOM 1373 N N . GLY A 1 186 ? -11.131 5.966 2.687 1.00 92.31 186 GLY A N 1
ATOM 1374 C CA . GLY A 1 186 ? -9.912 5.701 3.455 1.00 92.31 186 GLY A CA 1
ATOM 1375 C C . GLY A 1 186 ? -9.802 4.279 4.014 1.00 92.31 186 GLY A C 1
ATOM 1376 O O . GLY A 1 186 ? -8.840 3.991 4.736 1.00 92.31 186 GLY A O 1
ATOM 1377 N N . ALA A 1 187 ? -10.751 3.386 3.703 1.00 93.50 187 ALA A N 1
ATOM 1378 C CA . ALA A 1 187 ? -10.688 1.988 4.107 1.00 93.50 187 ALA A CA 1
ATOM 1379 C C . ALA A 1 187 ? -9.454 1.314 3.500 1.00 93.50 187 ALA A C 1
ATOM 1381 O O . ALA A 1 187 ? -9.198 1.389 2.299 1.00 93.50 187 ALA A O 1
ATOM 1382 N N . ARG A 1 188 ? -8.664 0.639 4.335 1.00 94.44 188 ARG A N 1
ATOM 1383 C CA . ARG A 1 188 ? -7.522 -0.144 3.859 1.00 94.44 188 ARG A CA 1
ATOM 1384 C C . ARG A 1 188 ? -8.026 -1.401 3.157 1.00 94.44 188 ARG A C 1
ATOM 1386 O O . ARG A 1 188 ? -8.883 -2.085 3.703 1.00 94.44 188 ARG A O 1
ATOM 1393 N N . VAL A 1 189 ? -7.442 -1.751 2.021 1.00 96.81 189 VAL A N 1
ATOM 1394 C CA . VAL A 1 189 ? -7.713 -2.998 1.298 1.00 96.81 189 VAL A CA 1
ATOM 1395 C C . VAL A 1 189 ? -6.429 -3.802 1.197 1.00 96.81 189 VAL A C 1
ATOM 1397 O O . VAL A 1 189 ? -5.360 -3.247 0.942 1.00 96.81 189 VAL A O 1
ATOM 1400 N N . THR A 1 190 ? -6.534 -5.109 1.416 1.00 96.19 190 THR A N 1
ATOM 1401 C CA . THR A 1 190 ? -5.425 -6.053 1.311 1.00 96.19 190 THR A CA 1
ATOM 1402 C C . THR A 1 190 ? -5.804 -7.158 0.331 1.00 96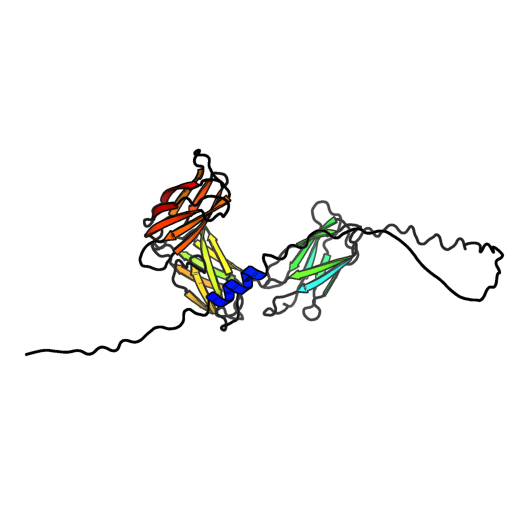.19 190 THR A C 1
ATOM 1404 O O . THR A 1 190 ? -6.841 -7.800 0.492 1.00 96.19 190 THR A O 1
ATOM 1407 N N . ALA A 1 191 ? -4.947 -7.426 -0.653 1.00 95.94 191 ALA A N 1
ATOM 1408 C CA . ALA A 1 191 ? -5.069 -8.588 -1.525 1.00 95.94 191 ALA A CA 1
ATOM 1409 C C . ALA A 1 191 ? -3.883 -9.531 -1.339 1.00 95.94 191 ALA A C 1
ATOM 1411 O O . ALA A 1 191 ? -2.731 -9.191 -1.618 1.00 95.94 191 ALA A O 1
ATOM 1412 N N . GLN A 1 192 ? -4.178 -10.746 -0.892 1.00 94.50 192 GLN A N 1
ATOM 1413 C CA . GLN A 1 192 ? -3.196 -11.804 -0.716 1.00 94.50 192 GLN A CA 1
ATOM 1414 C C . GLN A 1 192 ? -3.320 -12.814 -1.855 1.00 94.50 192 GLN A C 1
ATOM 1416 O O . GLN A 1 192 ? -4.366 -13.438 -2.030 1.00 94.50 192 GLN A O 1
ATOM 1421 N N . ARG A 1 193 ? -2.244 -13.001 -2.625 1.00 92.94 193 ARG A N 1
ATOM 1422 C CA . ARG A 1 193 ? -2.209 -14.033 -3.667 1.00 92.94 193 ARG A CA 1
ATOM 1423 C C . ARG A 1 193 ? -2.194 -15.414 -3.015 1.00 92.94 193 ARG A C 1
ATOM 1425 O O . ARG A 1 193 ? -1.371 -15.677 -2.139 1.00 92.94 193 ARG A O 1
ATOM 1432 N N . VAL A 1 194 ? -3.084 -16.292 -3.457 1.00 91.31 194 VAL A N 1
ATOM 1433 C CA . VAL A 1 194 ? -3.101 -17.701 -3.068 1.00 91.31 194 VAL A CA 1
ATOM 1434 C C . VAL A 1 194 ? -1.967 -18.393 -3.813 1.00 91.31 194 VAL A C 1
ATOM 1436 O O . VAL A 1 194 ? -1.891 -18.358 -5.041 1.00 91.31 194 VAL A O 1
ATOM 1439 N N . VAL A 1 195 ? -1.044 -18.967 -3.054 1.00 88.19 195 VAL A N 1
ATOM 1440 C CA . VAL A 1 195 ? 0.136 -19.670 -3.557 1.00 88.19 195 VAL A CA 1
ATOM 1441 C C . VAL A 1 195 ? 0.315 -20.972 -2.800 1.00 88.19 195 VAL A C 1
ATOM 1443 O O . VAL A 1 195 ? -0.272 -21.159 -1.734 1.00 88.19 195 VAL A O 1
ATOM 1446 N N . GLU A 1 196 ? 1.122 -21.863 -3.364 1.00 85.12 196 GLU A N 1
ATOM 1447 C CA . GLU A 1 196 ? 1.498 -23.115 -2.717 1.00 85.12 196 GLU A CA 1
ATOM 1448 C C . GLU A 1 196 ? 2.094 -22.866 -1.318 1.00 85.12 196 GLU A C 1
ATOM 1450 O O . GLU A 1 196 ? 2.805 -21.869 -1.111 1.00 85.12 196 GLU A O 1
ATOM 1455 N N . PRO A 1 197 ? 1.822 -23.762 -0.351 1.00 75.69 197 PRO A N 1
ATOM 1456 C CA . PRO A 1 197 ? 2.413 -23.690 0.980 1.00 75.69 197 PRO A CA 1
ATOM 1457 C C . PRO A 1 197 ? 3.942 -23.548 0.911 1.00 75.69 197 PRO A C 1
ATOM 1459 O O . PRO A 1 197 ? 4.602 -24.247 0.150 1.00 75.69 197 PRO A O 1
ATOM 1462 N N . GLY A 1 198 ? 4.511 -22.641 1.709 1.00 69.94 198 GLY A N 1
ATOM 1463 C CA . GLY A 1 198 ? 5.960 -22.395 1.761 1.00 69.94 198 GLY A CA 1
ATOM 1464 C C . GLY A 1 198 ? 6.460 -21.249 0.874 1.00 69.94 198 GLY A C 1
ATOM 1465 O O . GLY A 1 198 ? 7.574 -20.771 1.079 1.00 69.94 198 GLY A O 1
ATOM 1466 N N . ARG A 1 199 ? 5.638 -20.723 -0.044 1.00 76.94 199 ARG A N 1
ATOM 1467 C CA . ARG A 1 199 ? 5.980 -19.522 -0.819 1.00 76.94 199 ARG A CA 1
ATOM 1468 C C . ARG A 1 199 ? 5.359 -18.280 -0.183 1.00 76.94 199 ARG A C 1
ATOM 1470 O O . ARG A 1 199 ? 4.149 -18.096 -0.213 1.00 76.94 199 ARG A O 1
ATOM 1477 N N . ALA A 1 200 ? 6.180 -17.394 0.374 1.00 72.19 200 ALA A N 1
ATOM 1478 C CA . ALA A 1 200 ? 5.699 -16.104 0.860 1.00 72.19 200 ALA A CA 1
ATOM 1479 C C . ALA A 1 200 ? 5.571 -15.112 -0.307 1.00 72.19 200 ALA A C 1
ATOM 1481 O O . ALA A 1 200 ? 6.526 -14.880 -1.050 1.00 72.19 200 ALA A O 1
ATOM 1482 N N . VAL A 1 201 ? 4.393 -14.507 -0.462 1.00 83.25 201 VAL A N 1
ATOM 1483 C CA . VAL A 1 201 ? 4.177 -13.372 -1.367 1.00 83.25 201 VAL A CA 1
ATOM 1484 C C . VAL A 1 201 ? 3.665 -12.211 -0.533 1.00 83.25 201 VAL A C 1
ATOM 1486 O O . VAL A 1 201 ? 2.722 -12.371 0.243 1.00 83.25 201 VAL A O 1
ATOM 1489 N N . LEU A 1 202 ? 4.303 -11.050 -0.680 1.00 86.69 202 LEU A N 1
ATOM 1490 C CA . LEU A 1 202 ? 3.842 -9.834 -0.022 1.00 86.69 202 LEU A CA 1
ATOM 1491 C C . LEU A 1 202 ? 2.428 -9.493 -0.518 1.00 86.69 202 LEU A C 1
ATOM 1493 O O . LEU A 1 202 ? 2.185 -9.546 -1.728 1.00 86.69 202 LEU A O 1
ATOM 1497 N N . PRO A 1 203 ? 1.492 -9.166 0.387 1.00 91.31 203 PRO A N 1
ATOM 1498 C CA . PRO A 1 203 ? 0.166 -8.745 -0.022 1.00 91.31 203 PRO A CA 1
ATOM 1499 C C . PRO A 1 203 ? 0.238 -7.383 -0.713 1.00 91.31 203 PRO A C 1
ATOM 1501 O O . PRO A 1 203 ? 1.055 -6.532 -0.356 1.00 91.31 203 PRO A O 1
ATOM 1504 N N . LEU A 1 204 ? -0.661 -7.167 -1.666 1.00 92.31 204 LEU A N 1
ATOM 1505 C CA . LEU A 1 204 ? -0.909 -5.838 -2.211 1.00 92.31 204 LEU A CA 1
ATOM 1506 C C . LEU A 1 204 ? -1.783 -5.074 -1.223 1.00 92.31 204 LEU A C 1
ATOM 1508 O O . LEU A 1 204 ? -2.690 -5.652 -0.620 1.00 92.31 204 LEU A O 1
ATOM 1512 N N . VAL A 1 205 ? -1.503 -3.787 -1.049 1.00 94.12 205 VAL A N 1
ATOM 1513 C CA . VAL A 1 205 ? -2.228 -2.932 -0.111 1.00 94.12 205 VAL A CA 1
ATOM 1514 C C . VAL A 1 205 ? -2.548 -1.610 -0.786 1.00 94.12 205 VAL A C 1
ATOM 1516 O O . VAL A 1 205 ? -1.668 -0.999 -1.382 1.00 94.12 205 VAL A O 1
ATOM 1519 N N . ALA A 1 206 ? -3.789 -1.162 -0.633 1.00 94.50 206 ALA A N 1
ATOM 1520 C CA . ALA A 1 206 ? -4.253 0.152 -1.061 1.00 94.50 206 ALA A CA 1
ATOM 1521 C C . ALA A 1 206 ? -5.169 0.760 0.010 1.00 94.50 206 ALA A C 1
ATOM 1523 O O . ALA A 1 206 ? -5.553 0.091 0.977 1.00 94.50 206 ALA A O 1
ATOM 1524 N N . ARG A 1 207 ? -5.513 2.037 -0.153 1.00 94.25 207 ARG A N 1
ATOM 1525 C CA . ARG A 1 207 ? -6.601 2.689 0.582 1.00 94.25 207 ARG A CA 1
ATOM 1526 C C . ARG A 1 207 ? -7.666 3.123 -0.417 1.00 94.25 207 ARG A C 1
ATOM 1528 O O . ARG A 1 207 ? -7.319 3.546 -1.513 1.00 94.25 207 ARG A O 1
ATOM 1535 N N . ALA A 1 208 ? -8.924 2.997 -0.017 1.00 95.44 208 ALA A N 1
ATOM 1536 C CA . ALA A 1 208 ? -10.050 3.496 -0.781 1.00 95.44 208 ALA A CA 1
ATOM 1537 C C . ALA A 1 208 ? -10.084 5.032 -0.770 1.00 95.44 208 ALA A C 1
ATOM 1539 O O . ALA A 1 208 ? -9.749 5.652 0.246 1.00 95.44 208 ALA A O 1
ATOM 1540 N N . ASP A 1 209 ? -10.488 5.631 -1.881 1.00 94.50 209 ASP A N 1
ATOM 1541 C CA . ASP A 1 209 ? -10.667 7.072 -2.047 1.00 94.50 209 ASP A CA 1
ATOM 1542 C C . ASP A 1 209 ? -12.009 7.566 -1.465 1.00 94.50 209 ASP A C 1
ATOM 1544 O O . ASP A 1 209 ? -12.726 6.824 -0.794 1.00 94.50 209 ASP A O 1
ATOM 1548 N N . GLU A 1 210 ? -12.372 8.828 -1.709 1.00 94.44 210 GLU A N 1
ATOM 1549 C CA . GLU A 1 210 ? -13.636 9.422 -1.238 1.00 94.44 210 GLU A CA 1
ATOM 1550 C C . GLU A 1 210 ? -14.893 8.756 -1.824 1.00 94.44 210 GLU A C 1
ATOM 1552 O O . GLU A 1 210 ? -15.961 8.799 -1.213 1.00 94.44 210 GLU A O 1
ATOM 1557 N N . ARG A 1 211 ? -14.774 8.097 -2.982 1.00 94.25 211 ARG A N 1
ATOM 1558 C CA . ARG A 1 211 ? -15.846 7.331 -3.636 1.00 94.25 211 ARG A CA 1
ATOM 1559 C C . ARG A 1 211 ? -15.863 5.865 -3.202 1.00 94.25 211 ARG A C 1
ATOM 1561 O O . ARG A 1 211 ? -16.723 5.096 -3.656 1.00 94.25 211 ARG A O 1
ATOM 1568 N N . GLY A 1 212 ? -14.975 5.491 -2.279 1.00 94.44 212 GLY A N 1
ATOM 1569 C CA . GLY A 1 212 ? -14.781 4.128 -1.807 1.00 94.44 212 GLY A CA 1
ATOM 1570 C C . GLY A 1 212 ? -14.039 3.251 -2.815 1.00 94.44 212 GLY A C 1
ATOM 1571 O O . GLY A 1 212 ? -13.955 2.047 -2.598 1.00 94.44 212 GLY A O 1
ATOM 1572 N N . GLU A 1 213 ? -13.527 3.808 -3.911 1.00 96.31 213 GLU A N 1
ATOM 1573 C CA . GLU A 1 213 ? -12.831 3.072 -4.965 1.00 96.31 213 GLU A CA 1
ATOM 1574 C C . GLU A 1 213 ? -11.357 2.881 -4.609 1.00 96.31 213 GLU A C 1
ATOM 1576 O O . GLU A 1 213 ? -10.754 3.696 -3.912 1.00 96.31 213 GLU A O 1
ATOM 1581 N N . PHE A 1 214 ? -10.756 1.780 -5.052 1.00 95.50 214 PHE A N 1
ATOM 1582 C CA . PHE A 1 214 ? -9.346 1.495 -4.805 1.00 95.50 214 PHE A CA 1
ATOM 1583 C C . PHE A 1 214 ? -8.679 0.820 -6.000 1.00 95.50 214 PHE A C 1
ATOM 1585 O O . PHE A 1 214 ? -9.317 0.130 -6.796 1.00 95.50 214 PHE A O 1
ATOM 1592 N N . GLU A 1 215 ? -7.353 0.950 -6.058 1.00 93.19 215 GLU A N 1
ATOM 1593 C CA . GLU A 1 215 ? -6.508 0.320 -7.069 1.00 93.19 215 GLU A CA 1
ATOM 1594 C C . GLU A 1 215 ? -5.323 -0.395 -6.412 1.00 93.19 215 GLU A C 1
ATOM 1596 O O . GLU A 1 215 ? -4.514 0.208 -5.707 1.00 93.19 215 GLU A O 1
ATOM 1601 N N . LEU A 1 216 ? -5.202 -1.701 -6.649 1.00 91.88 216 LEU A N 1
ATOM 1602 C CA . LEU A 1 216 ? -4.067 -2.514 -6.215 1.00 91.88 216 LEU A CA 1
ATOM 1603 C C . LEU A 1 216 ? -3.151 -2.781 -7.408 1.00 91.88 216 LEU A C 1
ATOM 1605 O O . LEU A 1 216 ? -3.416 -3.661 -8.229 1.00 91.88 216 LEU A O 1
ATOM 1609 N N . LEU A 1 217 ? -2.068 -2.014 -7.485 1.00 87.62 217 LEU A N 1
ATOM 1610 C CA . LEU A 1 217 ? -1.100 -2.059 -8.579 1.00 87.62 217 LEU A CA 1
ATOM 1611 C C . LEU A 1 217 ? -0.132 -3.247 -8.460 1.00 87.62 217 LEU A C 1
ATOM 1613 O O . LEU A 1 217 ? 0.152 -3.741 -7.366 1.00 87.62 217 LEU A O 1
ATOM 1617 N N . GLY A 1 218 ? 0.426 -3.682 -9.592 1.00 83.12 218 GLY A N 1
ATOM 1618 C CA . GLY A 1 218 ? 1.447 -4.734 -9.641 1.00 83.12 218 GLY A CA 1
ATOM 1619 C C . GLY A 1 218 ? 0.901 -6.142 -9.386 1.00 83.12 218 GLY A C 1
ATOM 1620 O O . GLY A 1 218 ? 1.641 -7.040 -8.961 1.00 83.12 218 GLY A O 1
ATOM 1621 N N . ALA A 1 219 ? -0.394 -6.345 -9.627 1.00 88.75 219 ALA A N 1
ATOM 1622 C CA . ALA A 1 219 ? -1.029 -7.642 -9.487 1.00 88.75 219 ALA A CA 1
ATOM 1623 C C . ALA A 1 219 ? -0.550 -8.622 -10.574 1.00 88.75 219 ALA A C 1
ATOM 1625 O O . ALA A 1 219 ? -0.286 -8.268 -11.720 1.00 88.75 219 ALA A O 1
ATOM 1626 N N . ARG A 1 220 ? -0.376 -9.885 -10.192 1.00 86.75 220 ARG A N 1
ATOM 1627 C CA . ARG A 1 220 ? 0.131 -10.961 -11.054 1.00 86.75 220 ARG A CA 1
ATOM 1628 C C . ARG A 1 220 ? -1.030 -11.866 -11.436 1.00 86.75 220 ARG A C 1
ATOM 1630 O O . ARG A 1 220 ? -1.946 -11.989 -10.634 1.00 86.75 220 ARG A O 1
ATOM 1637 N N . PRO A 1 221 ? -0.976 -12.598 -12.553 1.00 88.44 221 PRO A N 1
ATOM 1638 C CA . PRO A 1 221 ? -1.958 -13.643 -12.812 1.00 88.44 221 PRO A CA 1
ATOM 1639 C C . PRO A 1 221 ? -2.047 -14.652 -11.662 1.00 88.44 221 PRO A C 1
ATOM 1641 O O . PRO A 1 221 ? -1.036 -14.988 -11.030 1.00 88.44 221 PRO A O 1
ATOM 1644 N N . GLY A 1 222 ? -3.246 -15.146 -11.381 1.00 90.56 222 GLY A N 1
ATOM 1645 C CA . GLY A 1 222 ? -3.523 -16.141 -10.349 1.00 90.56 222 GLY A CA 1
ATOM 1646 C C . GLY A 1 222 ? -4.673 -15.753 -9.426 1.00 90.56 222 GLY A C 1
ATOM 1647 O O . GLY A 1 222 ? -5.359 -14.756 -9.620 1.00 90.56 222 GLY A O 1
ATOM 1648 N N . THR A 1 223 ? -4.893 -16.567 -8.402 1.00 93.94 223 THR A N 1
ATOM 1649 C CA . THR A 1 223 ? -6.000 -16.376 -7.464 1.00 93.94 223 THR A CA 1
ATOM 1650 C C . THR A 1 223 ? -5.601 -15.447 -6.323 1.00 93.94 223 THR A C 1
ATOM 1652 O O . THR A 1 223 ? -4.536 -15.611 -5.729 1.00 93.94 223 THR A O 1
ATOM 1655 N N . TYR A 1 224 ? -6.467 -14.501 -5.975 1.00 95.44 224 TYR A N 1
ATOM 1656 C CA . TYR A 1 224 ? -6.304 -13.601 -4.837 1.00 95.44 224 TYR A CA 1
ATOM 1657 C C . TYR A 1 224 ? -7.445 -13.768 -3.850 1.00 95.44 224 TYR A C 1
ATOM 1659 O O . TYR A 1 224 ? -8.586 -13.982 -4.240 1.00 95.44 224 TYR A O 1
ATOM 1667 N N . ARG A 1 225 ? -7.129 -13.620 -2.566 1.00 95.56 225 ARG A N 1
ATOM 1668 C CA . ARG A 1 225 ? -8.088 -13.352 -1.496 1.00 95.56 225 ARG A CA 1
ATOM 1669 C C . ARG A 1 225 ? -7.992 -11.874 -1.157 1.00 95.56 225 ARG A C 1
ATOM 1671 O O . ARG A 1 225 ? -6.961 -11.431 -0.651 1.00 95.56 225 ARG A O 1
ATOM 1678 N N . VAL A 1 226 ? -9.036 -11.123 -1.476 1.00 97.06 226 VAL A N 1
ATOM 1679 C CA . VAL A 1 226 ? -9.112 -9.679 -1.254 1.00 97.06 226 VAL A CA 1
ATOM 1680 C C . VAL A 1 226 ? -10.053 -9.410 -0.093 1.00 97.06 226 VAL A C 1
ATOM 1682 O O . VAL A 1 226 ? -11.149 -9.955 -0.048 1.00 97.06 226 VAL A O 1
ATOM 1685 N N . HIS A 1 227 ? -9.629 -8.593 0.861 1.00 96.06 227 HIS A N 1
ATOM 1686 C CA . HIS A 1 227 ? -10.461 -8.203 1.990 1.00 96.06 227 HIS A CA 1
ATOM 1687 C C . HIS A 1 227 ? -10.180 -6.758 2.398 1.00 96.06 227 HIS A C 1
ATOM 1689 O O . HIS A 1 227 ? -9.082 -6.230 2.191 1.00 96.06 227 HIS A O 1
ATOM 1695 N N . ALA A 1 228 ? -11.160 -6.129 3.037 1.00 95.31 228 ALA A N 1
ATOM 1696 C CA . ALA A 1 228 ? -10.949 -4.857 3.703 1.00 95.31 228 ALA A CA 1
ATOM 1697 C C . ALA A 1 228 ? -10.209 -5.079 5.034 1.00 95.31 228 ALA A C 1
ATOM 1699 O O . ALA A 1 228 ? -10.330 -6.123 5.684 1.00 95.31 228 ALA A O 1
ATOM 1700 N N . GLY A 1 229 ? -9.421 -4.100 5.453 1.00 92.00 229 GLY A N 1
ATOM 1701 C CA . GLY A 1 229 ? -8.606 -4.112 6.662 1.00 92.00 229 GLY A CA 1
ATOM 1702 C C . GLY A 1 229 ? -7.175 -4.647 6.489 1.00 92.00 229 GLY A C 1
ATOM 1703 O O . GLY A 1 229 ? -6.787 -5.119 5.417 1.00 92.00 229 GLY A O 1
ATOM 1704 N N . PRO A 1 230 ? -6.351 -4.559 7.549 1.00 89.00 230 PRO A N 1
ATOM 1705 C CA . PRO A 1 230 ? -4.995 -5.111 7.582 1.00 89.00 230 PRO A CA 1
ATOM 1706 C C . PRO A 1 230 ? -4.954 -6.637 7.413 1.00 89.00 230 PRO A C 1
ATOM 1708 O O . PRO A 1 230 ? -5.794 -7.338 7.964 1.00 89.00 230 PRO A O 1
ATOM 1711 N N . ALA A 1 231 ? -3.905 -7.170 6.775 1.00 86.56 231 ALA A N 1
ATOM 1712 C CA . ALA A 1 231 ? -3.711 -8.616 6.560 1.00 86.56 231 ALA A CA 1
ATOM 1713 C C . ALA A 1 231 ? -3.849 -9.485 7.829 1.00 86.56 231 ALA A C 1
ATOM 1715 O O . ALA A 1 231 ? -4.376 -10.590 7.782 1.00 86.56 231 ALA A O 1
ATOM 1716 N N . ARG A 1 232 ? -3.365 -8.991 8.978 1.00 84.56 232 ARG A N 1
ATOM 1717 C CA . ARG A 1 232 ? -3.427 -9.714 10.264 1.00 84.56 232 ARG A CA 1
ATOM 1718 C C . ARG A 1 232 ? -4.749 -9.522 11.014 1.00 84.56 232 ARG A C 1
ATOM 1720 O O . ARG A 1 232 ? -4.955 -10.158 12.038 1.00 84.56 232 ARG A O 1
ATOM 1727 N N . SER A 1 233 ? -5.594 -8.607 10.549 1.00 86.25 233 SER A N 1
ATOM 1728 C CA . SER A 1 233 ? -6.794 -8.152 11.247 1.00 86.25 233 SER A CA 1
ATOM 1729 C C . SER A 1 233 ? -7.869 -7.720 10.234 1.00 86.25 233 SER A C 1
ATOM 1731 O O . SER A 1 233 ? -8.229 -6.538 10.183 1.00 86.25 233 SER A O 1
ATOM 1733 N N . PRO A 1 234 ? -8.340 -8.647 9.375 1.00 89.69 234 PRO A N 1
ATOM 1734 C CA . PRO A 1 234 ? -9.305 -8.347 8.321 1.00 89.69 234 PRO A CA 1
ATOM 1735 C C . PRO A 1 234 ? -10.616 -7.805 8.905 1.00 89.69 234 PRO A C 1
ATOM 1737 O O . PRO A 1 234 ? -11.123 -8.325 9.901 1.00 89.69 234 PRO A O 1
ATOM 1740 N N . LEU A 1 235 ? -11.166 -6.774 8.266 1.00 90.31 235 LEU A N 1
ATOM 1741 C CA . LEU A 1 235 ? -12.461 -6.177 8.598 1.00 90.31 235 LEU A CA 1
ATOM 1742 C C . LEU A 1 235 ? -13.621 -6.914 7.924 1.00 90.31 235 LEU A C 1
ATOM 1744 O O . LEU A 1 235 ? -14.683 -7.031 8.522 1.00 90.31 235 LEU A O 1
ATOM 1748 N N . SER A 1 236 ? -13.410 -7.432 6.712 1.00 91.12 236 SER A N 1
ATOM 1749 C CA . SER A 1 236 ? -14.410 -8.182 5.946 1.00 91.12 236 SER A CA 1
ATOM 1750 C C . SER A 1 236 ? -14.018 -9.653 5.785 1.00 91.12 236 SER A C 1
ATOM 1752 O O . SER A 1 236 ? -12.882 -10.063 6.064 1.00 91.12 236 SER A O 1
ATOM 1754 N N . ASP A 1 237 ? -14.951 -10.469 5.304 1.00 90.62 237 ASP A N 1
ATOM 1755 C CA . ASP A 1 237 ? -14.598 -11.774 4.756 1.00 90.62 237 ASP A CA 1
ATOM 1756 C C . ASP A 1 237 ? -13.791 -11.610 3.459 1.00 90.62 237 ASP A C 1
ATOM 1758 O O . ASP A 1 237 ? -13.990 -10.636 2.722 1.00 90.62 237 ASP A O 1
ATOM 1762 N N . PRO A 1 238 ? -12.825 -12.509 3.197 1.00 93.06 238 PRO A N 1
ATOM 1763 C CA . PRO A 1 238 ? -12.061 -12.466 1.966 1.00 93.06 238 PRO A CA 1
ATOM 1764 C C . PRO A 1 238 ? -12.919 -12.905 0.782 1.00 93.06 238 PRO A C 1
ATOM 1766 O O . PRO A 1 238 ? -13.440 -14.018 0.760 1.00 93.06 238 PRO A O 1
ATOM 1769 N N . VAL A 1 239 ? -12.984 -12.057 -0.237 1.00 96.38 239 VAL A N 1
ATOM 1770 C CA . VAL A 1 239 ? -13.534 -12.392 -1.548 1.00 96.38 239 VAL A CA 1
ATOM 1771 C C . VAL A 1 239 ? -12.420 -13.000 -2.388 1.00 96.38 239 VAL A C 1
ATOM 1773 O O . VAL A 1 239 ? -11.334 -12.428 -2.520 1.00 96.38 239 VAL A O 1
ATOM 1776 N N . GLN A 1 240 ? -12.665 -14.190 -2.932 1.00 95.69 240 GLN A N 1
ATOM 1777 C CA . GLN A 1 240 ? -11.706 -14.847 -3.807 1.00 95.69 240 GLN A CA 1
ATOM 1778 C C . GLN A 1 240 ? -11.946 -14.426 -5.257 1.00 95.69 240 GLN A C 1
ATOM 1780 O O . GLN A 1 240 ? -13.036 -14.627 -5.781 1.00 95.69 240 GLN A O 1
ATOM 1785 N N . ILE A 1 241 ? -10.914 -13.896 -5.910 1.00 95.50 241 ILE A N 1
ATOM 1786 C CA . ILE A 1 241 ? -10.952 -13.528 -7.329 1.00 95.50 241 ILE A CA 1
ATOM 1787 C C . ILE A 1 241 ? -9.880 -14.289 -8.104 1.00 95.50 241 ILE A C 1
ATOM 1789 O O . ILE A 1 241 ? -8.783 -14.537 -7.595 1.00 95.50 241 ILE A O 1
ATOM 1793 N N . ALA A 1 242 ? -10.190 -14.666 -9.341 1.00 93.38 242 ALA A N 1
ATOM 1794 C CA . ALA A 1 242 ? -9.224 -15.222 -10.278 1.00 93.38 242 ALA A CA 1
ATOM 1795 C C . ALA A 1 242 ? -8.769 -14.113 -11.226 1.00 93.38 242 ALA A C 1
ATOM 1797 O O . ALA A 1 242 ? -9.576 -13.563 -11.968 1.00 93.38 242 ALA A O 1
ATOM 1798 N N . PHE A 1 243 ? -7.481 -13.781 -11.199 1.00 91.94 243 PHE A N 1
ATOM 1799 C CA . PHE A 1 243 ? -6.907 -12.817 -12.122 1.00 91.94 243 PHE A CA 1
ATOM 1800 C C . PHE A 1 243 ? -6.286 -13.555 -13.310 1.00 91.94 243 PHE A C 1
ATOM 1802 O O . PHE A 1 243 ? -5.245 -14.206 -13.170 1.00 91.94 243 PHE A O 1
ATOM 1809 N N . ALA A 1 244 ? -6.960 -13.506 -14.459 1.00 86.88 244 ALA A N 1
ATOM 1810 C CA . ALA A 1 244 ? -6.563 -14.258 -15.645 1.00 86.88 244 ALA A CA 1
ATOM 1811 C C . ALA A 1 244 ? -5.215 -13.772 -16.233 1.00 86.88 244 ALA A C 1
ATOM 1813 O O . ALA A 1 244 ? -4.898 -12.582 -16.140 1.00 86.88 244 ALA A O 1
ATOM 1814 N N . PRO A 1 245 ? -4.409 -14.657 -16.852 1.00 81.31 245 PRO A N 1
ATOM 1815 C CA . PRO A 1 245 ? -3.136 -14.296 -17.488 1.00 81.31 245 PRO A CA 1
ATOM 1816 C C . PRO A 1 245 ? -3.233 -13.199 -18.553 1.00 81.31 245 PRO A C 1
ATOM 1818 O O . PRO A 1 245 ? -2.350 -12.346 -18.645 1.00 81.31 245 PRO A O 1
ATOM 1821 N N . GLU A 1 246 ? -4.312 -13.174 -19.316 1.00 79.88 246 GLU A N 1
ATOM 1822 C CA . GLU A 1 246 ? -4.597 -12.208 -20.375 1.00 79.88 246 GLU A CA 1
ATOM 1823 C C . GLU A 1 246 ? -5.245 -10.915 -19.856 1.00 79.88 246 GLU A C 1
ATOM 1825 O O . GLU A 1 246 ? -5.137 -9.866 -20.492 1.00 79.88 246 GLU A O 1
ATOM 1830 N N . ALA A 1 247 ? -5.863 -10.957 -18.672 1.00 84.31 247 ALA A N 1
ATOM 1831 C CA . ALA A 1 247 ? -6.542 -9.808 -18.092 1.00 84.31 247 ALA A CA 1
ATOM 1832 C C . ALA A 1 247 ? -5.535 -8.780 -17.556 1.00 84.31 247 ALA A C 1
ATOM 1834 O O . ALA A 1 247 ? -4.627 -9.099 -16.786 1.00 84.31 247 ALA A O 1
ATOM 1835 N N . ARG A 1 248 ? -5.710 -7.511 -17.933 1.00 83.75 248 ARG A N 1
ATOM 1836 C CA . ARG A 1 248 ? -4.952 -6.387 -17.349 1.00 83.75 248 ARG A CA 1
ATOM 1837 C C . ARG A 1 248 ? -5.591 -5.847 -16.077 1.00 83.75 248 ARG A C 1
ATOM 1839 O O . ARG A 1 248 ? -4.916 -5.229 -15.259 1.00 83.75 248 ARG A O 1
ATOM 1846 N N . GLU A 1 249 ? -6.869 -6.139 -15.904 1.00 89.69 249 GLU A N 1
ATOM 1847 C CA . GLU A 1 249 ? -7.688 -5.617 -14.833 1.00 89.69 249 GLU A CA 1
ATOM 1848 C C . GLU A 1 249 ? -8.606 -6.704 -14.279 1.00 89.69 249 GLU A C 1
ATOM 1850 O O . GLU A 1 249 ? -9.093 -7.561 -15.018 1.00 89.69 249 GLU A O 1
ATOM 1855 N N . ALA A 1 250 ? -8.830 -6.663 -12.971 1.00 92.81 250 ALA A N 1
ATOM 1856 C CA . ALA A 1 250 ? -9.875 -7.417 -12.296 1.00 92.81 250 ALA A CA 1
ATOM 1857 C C . ALA A 1 250 ? -10.667 -6.473 -11.389 1.00 92.81 250 ALA A C 1
ATOM 1859 O O . ALA A 1 250 ? -10.096 -5.528 -10.850 1.00 92.81 250 ALA A O 1
ATOM 1860 N N . TRP A 1 251 ? -11.955 -6.752 -11.197 1.00 94.19 251 TRP A N 1
ATOM 1861 C CA . TRP A 1 251 ? -12.838 -5.963 -10.338 1.00 94.19 251 TRP A CA 1
ATOM 1862 C C . TRP A 1 251 ? -13.302 -6.772 -9.124 1.00 94.19 251 TRP A C 1
ATOM 1864 O O . TRP A 1 251 ? -13.546 -7.976 -9.236 1.00 94.19 251 TRP A O 1
ATOM 1874 N N . VAL A 1 252 ? -13.449 -6.123 -7.968 1.00 96.44 252 VAL A N 1
ATOM 1875 C CA . VAL A 1 252 ? -14.019 -6.731 -6.758 1.00 96.44 252 VAL A CA 1
ATOM 1876 C C . VAL A 1 252 ? -14.778 -5.708 -5.913 1.00 96.44 252 VAL A C 1
ATOM 1878 O O . VAL A 1 252 ? -14.354 -4.568 -5.758 1.00 96.44 252 VAL A O 1
ATOM 1881 N N . GLU A 1 253 ? -15.893 -6.123 -5.323 1.00 96.50 253 GLU A N 1
ATOM 1882 C CA . GLU A 1 253 ? -16.640 -5.318 -4.355 1.00 96.50 253 GLU A CA 1
ATOM 1883 C C . GLU A 1 253 ? -16.465 -5.900 -2.950 1.00 96.50 253 GLU A C 1
ATOM 1885 O O . GLU A 1 253 ? -16.482 -7.120 -2.764 1.00 96.50 253 GLU A O 1
ATOM 1890 N N . LEU A 1 254 ? -16.244 -5.032 -1.963 1.00 96.88 254 LEU A N 1
ATOM 1891 C CA . LEU A 1 254 ? -16.009 -5.405 -0.572 1.00 96.88 254 LEU A CA 1
ATOM 1892 C C . LEU A 1 254 ? -17.014 -4.704 0.338 1.00 96.88 254 LEU A C 1
ATOM 1894 O O . LEU A 1 254 ? -17.175 -3.488 0.270 1.00 96.88 254 LEU A O 1
ATOM 1898 N N . GLN A 1 255 ? -17.606 -5.467 1.251 1.00 95.44 255 GLN A N 1
ATOM 1899 C CA . GLN A 1 255 ? -18.554 -4.963 2.239 1.00 95.44 255 GLN A CA 1
ATOM 1900 C C . GLN A 1 255 ? -17.905 -4.930 3.626 1.00 95.44 255 GLN A C 1
ATOM 1902 O O . GLN A 1 255 ? -17.398 -5.947 4.112 1.00 95.44 255 GLN A O 1
ATOM 1907 N N . LEU A 1 256 ? -17.924 -3.770 4.281 1.00 93.38 256 LEU A N 1
ATOM 1908 C CA . LEU A 1 256 ? -17.532 -3.635 5.679 1.00 93.38 256 LEU A CA 1
ATOM 1909 C C . LEU A 1 256 ? -18.690 -4.010 6.616 1.00 93.38 256 LEU A C 1
ATOM 1911 O O . LEU A 1 256 ? -19.854 -3.741 6.309 1.00 93.38 256 LEU A O 1
ATOM 1915 N N . PRO A 1 257 ? -18.390 -4.591 7.792 1.00 92.19 257 PRO A N 1
ATOM 1916 C CA . PRO A 1 257 ? -19.371 -4.707 8.864 1.00 92.19 257 PRO A CA 1
ATOM 1917 C C . PRO A 1 257 ? -19.726 -3.314 9.418 1.00 92.19 257 PRO A C 1
ATOM 1919 O O . PRO A 1 257 ? -19.093 -2.324 9.055 1.00 92.19 257 PRO A O 1
ATOM 1922 N N . PRO A 1 258 ? -20.694 -3.205 10.343 1.00 92.31 258 PRO A N 1
ATOM 1923 C CA . PRO A 1 258 ? -20.931 -1.957 11.059 1.00 92.31 258 PRO A CA 1
ATOM 1924 C C . PRO A 1 258 ? -19.662 -1.474 11.776 1.00 92.31 258 PRO A C 1
ATOM 1926 O O . PRO A 1 258 ? -19.125 -2.152 12.662 1.00 92.31 258 PRO A O 1
ATOM 1929 N N . THR A 1 259 ? -19.188 -0.292 11.388 1.00 92.62 259 THR A N 1
ATOM 1930 C CA . THR A 1 259 ? -17.988 0.340 11.942 1.00 92.62 259 THR A CA 1
ATOM 1931 C C . THR A 1 259 ? -18.279 1.727 12.505 1.00 92.62 259 THR A C 1
ATOM 1933 O O . THR A 1 259 ? -19.234 2.384 12.096 1.00 92.62 259 THR A O 1
ATOM 1936 N N . GLY A 1 260 ? -17.426 2.181 13.418 1.00 92.88 260 GLY A N 1
ATOM 1937 C CA . GLY A 1 260 ? -17.328 3.570 13.863 1.00 92.88 260 GLY A CA 1
ATOM 1938 C C . GLY A 1 260 ? -15.910 4.113 13.689 1.00 92.88 260 GLY A C 1
ATOM 1939 O O . GLY A 1 260 ? -15.044 3.475 13.077 1.00 92.88 260 GLY A O 1
ATOM 1940 N N . ALA A 1 261 ? -15.668 5.294 14.243 1.00 93.69 261 ALA A N 1
ATOM 1941 C CA . ALA A 1 261 ? -14.358 5.930 14.291 1.00 93.69 261 ALA A CA 1
ATOM 1942 C C . ALA A 1 261 ? -13.927 6.177 15.741 1.00 93.69 261 ALA A C 1
ATOM 1944 O O . ALA A 1 261 ? -14.753 6.228 16.652 1.00 93.69 261 ALA A O 1
ATOM 1945 N N . LEU A 1 262 ? -12.622 6.319 15.950 1.00 95.56 262 LEU A N 1
ATOM 1946 C CA . LEU A 1 262 ? -12.043 6.760 17.212 1.00 95.56 262 LEU A CA 1
ATOM 1947 C C . LEU A 1 262 ? -11.041 7.877 16.930 1.00 95.56 262 LEU A C 1
ATOM 1949 O O . LEU A 1 262 ? -10.045 7.658 16.235 1.00 95.56 262 LEU A O 1
ATOM 1953 N N . LEU A 1 263 ? -11.288 9.046 17.509 1.00 96.12 263 LEU A N 1
ATOM 1954 C CA . LEU A 1 263 ? -10.326 10.127 17.613 1.00 96.12 263 LEU A CA 1
ATOM 1955 C C . LEU A 1 263 ? -9.638 10.033 18.977 1.00 96.12 263 LEU A C 1
ATOM 1957 O O . LEU A 1 263 ? -10.249 10.222 20.027 1.00 96.12 263 LEU A O 1
ATOM 1961 N N . LEU A 1 264 ? -8.355 9.699 18.961 1.00 94.88 264 LEU A N 1
ATOM 1962 C CA . LEU A 1 264 ? -7.542 9.579 20.159 1.00 94.88 264 LEU A CA 1
ATOM 1963 C C . LEU A 1 264 ? -6.576 10.754 20.238 1.00 94.88 264 LEU A C 1
ATOM 1965 O O . LEU A 1 264 ? -5.879 11.037 19.268 1.00 94.88 264 LEU A O 1
ATOM 1969 N N . ARG A 1 265 ? -6.486 11.384 21.405 1.00 94.69 265 ARG A N 1
ATOM 1970 C CA . ARG A 1 265 ? -5.465 12.387 21.706 1.00 94.69 265 ARG A CA 1
ATOM 1971 C C . ARG A 1 265 ? -4.406 11.796 22.630 1.00 94.69 265 ARG A C 1
ATOM 1973 O O . ARG A 1 265 ? -4.747 11.234 23.668 1.00 94.69 265 ARG A O 1
ATOM 1980 N N . VAL A 1 266 ? -3.146 11.890 22.234 1.00 92.38 266 VAL A N 1
ATOM 1981 C CA . VAL A 1 266 ? -1.983 11.399 22.969 1.00 92.38 266 VAL A CA 1
ATOM 1982 C C . VAL A 1 266 ? -1.287 12.586 23.620 1.00 92.38 266 VAL A C 1
ATOM 1984 O O . VAL A 1 266 ? -0.784 13.468 22.928 1.00 92.38 266 VAL A O 1
ATOM 1987 N N . GLU A 1 267 ? -1.259 12.593 24.948 1.00 91.44 267 GLU A N 1
ATOM 1988 C CA . GLU A 1 267 ? -0.728 13.693 25.756 1.00 91.44 267 GLU A CA 1
ATOM 1989 C C . GLU A 1 267 ? 0.294 13.164 26.769 1.00 91.44 267 GLU A C 1
ATOM 1991 O O . GLU A 1 267 ? 0.243 12.010 27.197 1.00 91.44 267 GLU A O 1
ATOM 1996 N N . SER A 1 268 ? 1.244 14.006 27.157 1.00 87.31 268 SER A N 1
ATOM 1997 C CA . SER A 1 268 ? 2.143 13.755 28.280 1.00 87.31 268 SER A CA 1
ATOM 1998 C C . SER A 1 268 ? 1.395 13.944 29.603 1.00 87.31 268 SER A C 1
ATOM 2000 O O . SER A 1 268 ? 0.343 14.578 29.642 1.00 87.31 268 SER A O 1
ATOM 2002 N N . THR A 1 269 ? 1.961 13.492 30.725 1.00 81.25 269 THR A N 1
ATOM 2003 C CA . THR A 1 269 ? 1.430 13.795 32.073 1.00 81.25 269 THR A CA 1
ATOM 2004 C C . THR A 1 269 ? 1.278 15.303 32.329 1.00 81.25 269 THR A C 1
ATOM 2006 O O . THR A 1 269 ? 0.466 15.712 33.150 1.00 81.25 269 THR A O 1
ATOM 2009 N N . GLY A 1 270 ? 2.041 16.139 31.616 1.00 79.94 270 GLY A N 1
ATOM 2010 C CA . GLY A 1 270 ? 1.920 17.600 31.659 1.00 79.94 270 GLY A CA 1
ATOM 2011 C C . GLY A 1 270 ? 0.816 18.200 30.776 1.00 79.94 270 GLY A C 1
ATOM 2012 O O . GLY A 1 270 ? 0.690 19.417 30.755 1.00 79.94 270 GLY A O 1
ATOM 2013 N N . GLY A 1 271 ? 0.048 17.391 30.035 1.00 84.56 271 GLY A N 1
ATOM 2014 C CA . GLY A 1 271 ? -1.000 17.848 29.109 1.00 84.56 271 GLY A CA 1
ATOM 2015 C C . GLY A 1 271 ? -0.512 18.235 27.707 1.00 84.56 271 GLY A C 1
ATOM 2016 O O . GLY A 1 271 ? -1.325 18.536 26.838 1.00 84.56 271 GLY A O 1
ATOM 2017 N N . GLU A 1 272 ? 0.799 18.202 27.462 1.00 89.31 272 GLU A N 1
ATOM 2018 C CA . GLU A 1 272 ? 1.382 18.517 26.152 1.00 89.31 272 GLU A CA 1
ATOM 2019 C C . GLU A 1 272 ? 1.129 17.394 25.130 1.00 89.31 272 GLU A C 1
ATOM 2021 O O . GLU A 1 272 ? 1.299 16.221 25.480 1.00 89.31 272 GLU A O 1
ATOM 2026 N N . PRO A 1 273 ? 0.780 17.705 23.868 1.00 91.69 273 PRO A N 1
ATOM 2027 C CA . PRO A 1 273 ? 0.590 16.698 22.828 1.00 91.69 273 PRO A CA 1
ATOM 2028 C C . PRO A 1 273 ? 1.902 15.974 22.498 1.00 91.69 273 PRO A C 1
ATOM 2030 O O . PRO A 1 273 ? 2.967 16.586 22.416 1.00 91.69 273 PRO A O 1
ATOM 2033 N N . VAL A 1 274 ? 1.832 14.656 22.282 1.00 90.06 274 VAL A N 1
ATOM 2034 C CA . VAL A 1 274 ? 3.017 13.832 21.990 1.00 90.06 274 VAL A CA 1
ATOM 2035 C C . VAL A 1 274 ? 2.909 13.190 20.613 1.00 90.06 274 VAL A C 1
ATOM 2037 O O . VAL A 1 274 ? 2.095 12.292 20.384 1.00 90.06 274 VAL A O 1
ATOM 2040 N N . ALA A 1 275 ? 3.790 13.609 19.709 1.00 91.69 275 ALA A N 1
ATOM 2041 C CA . ALA A 1 275 ? 3.886 13.107 18.343 1.00 91.69 275 ALA A CA 1
ATOM 2042 C C . ALA A 1 275 ? 4.707 11.811 18.227 1.00 91.69 275 ALA A C 1
ATOM 2044 O O . ALA A 1 275 ? 5.571 11.513 19.055 1.00 91.69 275 ALA A O 1
ATOM 2045 N N . GLY A 1 276 ? 4.475 11.036 17.164 1.00 89.62 276 GLY A N 1
ATOM 2046 C CA . GLY A 1 276 ? 5.275 9.850 16.838 1.00 89.62 276 GLY A CA 1
ATOM 2047 C C . GLY A 1 276 ? 5.030 8.638 17.747 1.00 89.62 276 GLY A C 1
ATOM 2048 O O . GLY A 1 276 ? 5.759 7.642 17.677 1.00 89.62 276 GLY A O 1
ATOM 2049 N N . VAL A 1 277 ? 4.001 8.678 18.594 1.00 89.69 277 VAL A N 1
ATOM 2050 C CA . VAL A 1 277 ? 3.639 7.568 19.474 1.00 89.69 277 VAL A CA 1
ATOM 2051 C C . VAL A 1 277 ? 2.848 6.548 18.676 1.00 89.69 277 VAL A C 1
ATOM 2053 O O . VAL A 1 277 ? 1.748 6.813 18.200 1.00 89.69 277 VAL A O 1
ATOM 2056 N N . ARG A 1 278 ? 3.389 5.334 18.563 1.00 91.25 278 ARG A N 1
ATOM 2057 C CA . ARG A 1 278 ? 2.650 4.209 17.989 1.00 91.25 278 ARG A CA 1
ATOM 2058 C C . ARG A 1 278 ? 1.612 3.704 18.985 1.00 91.25 278 ARG A C 1
ATOM 2060 O O . ARG A 1 278 ? 1.970 3.238 20.069 1.00 91.25 278 ARG A O 1
ATOM 2067 N N . VAL A 1 279 ? 0.350 3.732 18.585 1.00 92.06 279 VAL A N 1
ATOM 2068 C CA . VAL A 1 279 ? -0.799 3.322 19.391 1.00 92.06 279 VAL A CA 1
ATOM 2069 C C . VAL A 1 279 ? -1.455 2.097 18.765 1.00 92.06 279 VAL A C 1
ATOM 2071 O O . VAL A 1 279 ? -1.695 2.066 17.561 1.00 92.06 279 VAL A O 1
ATOM 2074 N N . ASN A 1 280 ? -1.782 1.100 19.585 1.00 92.19 280 ASN A N 1
ATOM 2075 C CA . ASN A 1 280 ? -2.622 -0.028 19.195 1.00 92.19 280 ASN A CA 1
ATOM 2076 C C . ASN A 1 280 ? -4.006 0.084 19.836 1.00 92.19 280 ASN A C 1
ATOM 2078 O O . ASN A 1 280 ? -4.103 0.145 21.058 1.00 92.19 280 ASN A O 1
ATOM 2082 N N . ALA A 1 281 ? -5.060 0.001 19.029 1.00 92.50 281 ALA A N 1
ATOM 2083 C CA . ALA A 1 281 ? -6.430 -0.217 19.479 1.00 92.50 281 ALA A CA 1
ATOM 2084 C C . ALA A 1 281 ? -6.786 -1.699 19.298 1.00 92.50 281 ALA A C 1
ATOM 2086 O O . ALA A 1 281 ? -6.857 -2.192 18.173 1.00 92.50 281 ALA A O 1
ATOM 2087 N N . THR A 1 282 ? -6.993 -2.415 20.403 1.00 92.06 282 THR A N 1
ATOM 2088 C CA . THR A 1 282 ? -7.296 -3.854 20.429 1.00 92.06 282 THR A CA 1
ATOM 2089 C C . THR A 1 282 ? -8.735 -4.078 20.871 1.00 92.06 282 THR A C 1
ATOM 2091 O O . THR A 1 282 ? -9.095 -3.720 21.991 1.00 92.06 282 THR A O 1
ATOM 2094 N N . ARG A 1 283 ? -9.559 -4.688 20.015 1.00 91.62 283 ARG A N 1
ATOM 2095 C CA . ARG A 1 283 ? -10.960 -5.005 20.324 1.00 91.62 283 ARG A CA 1
ATOM 2096 C C . ARG A 1 283 ? -11.044 -6.100 21.391 1.00 91.62 283 ARG A C 1
ATOM 2098 O O . ARG A 1 283 ? -10.440 -7.162 21.239 1.00 91.62 283 ARG A O 1
ATOM 2105 N N . LEU A 1 284 ? -11.813 -5.850 22.444 1.00 88.56 284 LEU A N 1
ATOM 2106 C CA . LEU A 1 284 ? -12.142 -6.790 23.509 1.00 88.56 284 LEU A CA 1
ATOM 2107 C C . LEU A 1 284 ? -13.357 -7.659 23.145 1.00 88.56 284 LEU A C 1
ATOM 2109 O O . LEU A 1 284 ? -14.214 -7.276 22.348 1.00 88.56 284 LEU A O 1
ATOM 2113 N N . GLY A 1 285 ? -13.463 -8.823 23.790 1.00 76.31 285 GLY A N 1
ATOM 2114 C CA . GLY A 1 285 ? -14.655 -9.676 23.738 1.00 76.31 285 GLY A CA 1
ATOM 2115 C C . GLY A 1 285 ? -14.612 -10.797 22.695 1.00 76.31 285 GLY A C 1
ATOM 2116 O O . GLY A 1 285 ? -13.565 -11.133 22.142 1.00 76.31 285 GLY A O 1
ATOM 2117 N N . ARG A 1 286 ? -15.770 -11.439 22.473 1.00 57.41 286 ARG A N 1
ATOM 2118 C CA . ARG A 1 286 ? -15.912 -12.580 21.553 1.00 57.41 286 ARG A CA 1
ATOM 2119 C C . ARG A 1 286 ? -16.244 -12.092 20.136 1.00 57.41 286 ARG A C 1
ATOM 2121 O O . ARG A 1 286 ? -17.242 -11.412 19.926 1.00 57.41 286 ARG A O 1
ATOM 2128 N N . GLY A 1 287 ? -15.403 -12.440 19.165 1.00 63.50 287 GLY A N 1
ATOM 2129 C CA . GLY A 1 287 ? -15.539 -12.101 17.744 1.00 63.50 287 GLY A CA 1
ATOM 2130 C C . GLY A 1 287 ? -14.208 -12.286 17.011 1.00 63.50 287 GLY A C 1
ATOM 2131 O O . GLY A 1 287 ? -13.248 -12.778 17.607 1.00 63.50 287 GLY A O 1
ATOM 2132 N N . ARG A 1 288 ? -14.111 -11.870 15.739 1.00 65.25 288 ARG A N 1
ATOM 2133 C CA . ARG A 1 288 ? -12.793 -11.704 15.103 1.00 65.25 288 ARG A CA 1
ATOM 2134 C C . ARG A 1 288 ? -12.022 -10.661 15.913 1.00 65.25 288 ARG A C 1
ATOM 2136 O O . ARG A 1 288 ? -12.478 -9.524 16.042 1.00 65.25 288 ARG A O 1
ATOM 2143 N N . GLY A 1 289 ? -10.903 -11.068 16.510 1.00 75.38 289 GLY A N 1
ATOM 2144 C CA . GLY A 1 289 ? -9.991 -10.133 17.160 1.00 75.38 289 GLY A CA 1
ATOM 2145 C C . GLY A 1 289 ? -9.583 -9.068 16.147 1.00 75.38 289 GLY A C 1
ATOM 2146 O O . GLY A 1 289 ? -9.257 -9.407 15.009 1.00 75.38 289 GLY A O 1
ATOM 2147 N N . HIS A 1 290 ? -9.659 -7.797 16.540 1.00 85.75 290 HIS A N 1
ATOM 2148 C CA . HIS A 1 290 ? -9.264 -6.689 15.682 1.00 85.75 290 HIS A CA 1
ATOM 2149 C C . HIS A 1 290 ? -8.195 -5.853 16.374 1.00 85.75 290 HIS A C 1
ATOM 2151 O O . HIS A 1 290 ? -8.367 -5.462 17.529 1.00 85.75 290 HIS A O 1
ATOM 2157 N N . VAL A 1 291 ? -7.104 -5.587 15.660 1.00 89.75 291 VAL A N 1
ATOM 2158 C CA . VAL A 1 291 ? -6.047 -4.675 16.090 1.00 89.75 291 VAL A CA 1
ATOM 2159 C C . VAL A 1 291 ? -5.816 -3.655 14.988 1.00 89.75 291 VAL A C 1
ATOM 2161 O O . VAL A 1 291 ? -5.420 -4.011 13.874 1.00 89.75 291 VAL A O 1
ATOM 2164 N N . ALA A 1 292 ? -6.031 -2.390 15.324 1.00 89.50 292 ALA A N 1
ATOM 2165 C CA . ALA A 1 292 ? -5.650 -1.261 14.495 1.00 89.50 292 ALA A CA 1
ATOM 2166 C C . ALA A 1 292 ? -4.431 -0.572 15.108 1.00 89.50 292 ALA A C 1
ATOM 2168 O O . ALA A 1 292 ? -4.301 -0.492 16.331 1.00 89.50 292 ALA A O 1
ATOM 2169 N N . THR A 1 293 ? -3.539 -0.075 14.257 1.00 90.69 293 THR A N 1
ATOM 2170 C CA . THR A 1 293 ? -2.345 0.656 14.679 1.00 90.69 293 THR A CA 1
ATOM 2171 C C . THR A 1 293 ? -2.305 1.979 13.947 1.00 90.69 293 THR A C 1
ATOM 2173 O O . THR A 1 293 ? -2.373 1.984 12.721 1.00 90.69 293 THR A O 1
ATOM 2176 N N . GLU A 1 294 ? -2.133 3.058 14.696 1.00 91.69 294 GLU A N 1
ATOM 2177 C CA . GLU A 1 294 ? -1.903 4.401 14.168 1.00 91.69 294 GLU A CA 1
ATOM 2178 C C . GLU A 1 294 ? -0.719 5.042 14.904 1.00 91.69 294 GLU A C 1
ATOM 2180 O O . GLU A 1 294 ? -0.248 4.531 15.928 1.00 91.69 294 GLU A O 1
ATOM 2185 N N . VAL A 1 295 ? -0.196 6.124 14.340 1.00 92.00 295 VAL A N 1
ATOM 2186 C CA . VAL A 1 295 ? 0.891 6.919 14.922 1.00 92.00 295 VAL A CA 1
ATOM 2187 C C . VAL A 1 295 ? 0.370 8.330 15.137 1.00 92.00 295 VAL A C 1
ATOM 2189 O O . VAL A 1 295 ? -0.301 8.851 14.249 1.00 92.00 295 VAL A O 1
ATOM 2192 N N . SER A 1 296 ? 0.666 8.924 16.294 1.00 92.75 296 SER A N 1
ATOM 2193 C CA . SER A 1 296 ? 0.238 10.293 16.579 1.00 92.75 296 SER A CA 1
ATOM 2194 C C . SER A 1 296 ? 0.941 11.306 15.682 1.00 92.75 296 SER A C 1
ATOM 2196 O O . SER A 1 296 ? 2.149 11.205 15.434 1.00 92.75 296 SER A O 1
ATOM 2198 N N . ASP A 1 297 ? 0.168 12.270 15.192 1.00 93.00 297 ASP A N 1
ATOM 2199 C CA . ASP A 1 297 ? 0.640 13.415 14.413 1.00 93.00 297 ASP A CA 1
ATOM 2200 C C . ASP A 1 297 ? 1.338 14.472 15.310 1.00 93.00 297 ASP A C 1
ATOM 2202 O O . ASP A 1 297 ? 1.459 14.255 16.522 1.00 93.00 297 ASP A O 1
ATOM 2206 N N . PRO A 1 298 ? 1.877 15.578 14.752 1.00 92.81 298 PRO A N 1
ATOM 2207 C CA . PRO A 1 298 ? 2.513 16.648 15.531 1.00 92.81 298 PRO A CA 1
ATOM 2208 C C . PRO A 1 298 ? 1.627 17.242 16.635 1.00 92.81 298 PRO A C 1
ATOM 2210 O O . PRO A 1 298 ? 2.141 17.667 17.666 1.00 92.81 298 PRO A O 1
ATOM 2213 N N . GLU A 1 299 ? 0.309 17.222 16.448 1.00 92.62 299 GLU A N 1
ATOM 2214 C CA . GLU A 1 299 ? -0.703 17.675 17.402 1.00 92.62 299 GLU A CA 1
ATOM 2215 C C . GLU A 1 299 ? -1.103 16.587 18.419 1.00 92.62 299 GLU A C 1
ATOM 2217 O O . GLU A 1 299 ? -1.985 16.801 19.257 1.00 92.62 299 GLU A O 1
ATOM 2222 N N . GLY A 1 300 ? -0.458 15.418 18.377 1.00 91.06 300 GLY A N 1
ATOM 2223 C CA . GLY A 1 300 ? -0.721 14.295 19.269 1.00 91.06 300 GLY A CA 1
ATOM 2224 C C . GLY A 1 300 ? -1.999 13.523 18.929 1.00 91.06 300 GLY A C 1
ATOM 2225 O O . GLY A 1 300 ? -2.444 12.704 19.729 1.00 91.06 300 GLY A O 1
ATOM 2226 N N . LEU A 1 301 ? -2.625 13.746 17.776 1.00 94.06 301 LEU A N 1
ATOM 2227 C CA . LEU A 1 301 ? -3.876 13.103 17.388 1.00 94.06 301 LEU A CA 1
ATOM 2228 C C . LEU A 1 301 ? -3.625 11.808 16.602 1.00 94.06 301 LEU A C 1
ATOM 2230 O O . LEU A 1 301 ? -2.759 11.712 15.735 1.00 94.06 301 LEU A O 1
ATOM 2234 N N . CYS A 1 302 ? -4.439 10.793 16.887 1.00 93.25 302 CYS A N 1
ATOM 2235 C CA . CYS A 1 302 ? -4.537 9.550 16.130 1.00 93.25 302 CYS A CA 1
ATOM 2236 C C . CYS A 1 302 ? -5.996 9.342 15.720 1.00 93.25 302 CYS A C 1
ATOM 2238 O O . CYS A 1 302 ? -6.875 9.241 16.578 1.00 93.25 302 CYS A O 1
ATOM 2240 N N . ARG A 1 303 ? -6.267 9.199 14.420 1.00 94.00 303 ARG A N 1
ATOM 2241 C CA . ARG A 1 303 ? -7.622 8.925 13.923 1.00 94.00 303 ARG A CA 1
ATOM 2242 C C . ARG A 1 303 ? -7.738 7.499 13.401 1.00 94.00 303 ARG A C 1
ATOM 2244 O O . ARG A 1 303 ? -7.286 7.191 12.301 1.00 94.00 303 ARG A O 1
ATOM 2251 N N . PHE A 1 304 ? -8.415 6.646 14.159 1.00 93.06 304 PHE A N 1
ATOM 2252 C CA . PHE A 1 304 ? -8.762 5.296 13.736 1.00 93.06 304 PHE A CA 1
ATOM 2253 C C . PHE A 1 304 ? -10.087 5.323 12.976 1.00 93.06 304 PHE A C 1
ATOM 2255 O O . PHE A 1 304 ? -11.132 5.671 13.526 1.00 93.06 304 PHE A O 1
ATOM 2262 N N . ARG A 1 305 ? -10.045 4.943 11.700 1.00 91.75 305 ARG A N 1
ATOM 2263 C CA . ARG A 1 305 ? -11.227 4.853 10.835 1.00 91.75 305 ARG A CA 1
ATOM 2264 C C . ARG A 1 305 ? -11.673 3.403 10.706 1.00 91.75 305 ARG A C 1
ATOM 2266 O O . ARG A 1 305 ? -10.839 2.500 10.753 1.00 91.75 305 ARG A O 1
ATOM 2273 N N . HIS A 1 306 ? -12.966 3.201 10.467 1.00 91.44 306 HIS A N 1
ATOM 2274 C CA . HIS A 1 306 ? -13.545 1.888 10.161 1.00 91.44 306 HIS A CA 1
ATOM 2275 C C . HIS A 1 306 ? -13.254 0.827 11.234 1.00 91.44 306 HIS A C 1
ATOM 2277 O O . HIS A 1 306 ? -12.957 -0.326 10.921 1.00 91.44 306 HIS A O 1
ATOM 2283 N N . LEU A 1 307 ? -13.330 1.211 12.512 1.00 92.44 307 LEU A N 1
ATOM 2284 C CA . LEU A 1 307 ? -13.213 0.272 13.625 1.00 92.44 307 LEU A CA 1
ATOM 2285 C C . LEU A 1 307 ? -14.520 -0.514 13.774 1.00 92.44 307 LEU A C 1
ATOM 2287 O O . LEU A 1 307 ? -15.572 0.108 13.924 1.00 92.44 307 LEU A O 1
ATOM 2291 N N . PRO A 1 308 ? -14.496 -1.859 13.786 1.00 92.31 308 PRO A N 1
ATOM 2292 C CA . PRO A 1 308 ? -15.681 -2.655 14.085 1.00 92.31 308 PRO A CA 1
ATOM 2293 C C . PRO A 1 308 ? -16.312 -2.240 15.411 1.00 92.31 308 PRO A C 1
ATOM 2295 O O . PRO A 1 308 ? -15.589 -2.007 16.380 1.00 92.31 308 PRO A O 1
ATOM 2298 N N . VAL A 1 309 ? -17.642 -2.221 15.484 1.00 92.12 309 VAL A N 1
ATOM 2299 C CA . VAL A 1 309 ? -18.356 -1.962 16.744 1.00 92.12 309 VAL A CA 1
ATOM 2300 C C . VAL A 1 309 ? -17.844 -2.850 17.872 1.00 92.12 309 VAL A C 1
ATOM 2302 O O . VAL A 1 309 ? -17.676 -4.060 17.696 1.00 92.12 309 VAL A O 1
ATOM 2305 N N . GLY A 1 310 ? -17.616 -2.275 19.048 1.00 91.75 310 GLY A N 1
ATOM 2306 C CA . GLY A 1 310 ? -17.227 -3.022 20.240 1.00 91.75 310 GLY A CA 1
ATOM 2307 C C . GLY A 1 310 ? -16.415 -2.203 21.231 1.00 91.75 310 GLY A C 1
ATOM 2308 O O . GLY A 1 310 ? -16.163 -1.016 21.035 1.00 91.75 310 GLY A O 1
ATOM 2309 N N . GLU A 1 311 ? -15.996 -2.867 22.300 1.00 93.31 311 GLU A N 1
ATOM 2310 C CA . GLU A 1 311 ? -15.085 -2.296 23.287 1.00 93.31 311 GLU A CA 1
ATOM 2311 C C . GLU A 1 311 ? -13.639 -2.463 22.830 1.00 93.31 311 GLU A C 1
ATOM 2313 O O . GLU A 1 311 ? -13.257 -3.517 22.324 1.00 93.31 311 GLU A O 1
ATOM 2318 N N . TYR A 1 312 ? -12.823 -1.438 23.035 1.00 93.69 312 TYR A N 1
ATOM 2319 C CA . TYR A 1 312 ? -11.411 -1.419 22.690 1.00 93.69 312 TYR A CA 1
ATOM 2320 C C . TYR A 1 312 ? -10.569 -1.077 23.906 1.00 93.69 312 TYR A C 1
ATOM 2322 O O . TYR A 1 312 ? -10.919 -0.218 24.712 1.00 93.69 312 TYR A O 1
ATOM 2330 N N . VAL A 1 313 ? -9.414 -1.729 23.987 1.00 93.12 313 VAL A N 1
ATOM 2331 C CA . VAL A 1 313 ? -8.289 -1.305 24.811 1.00 93.12 313 VAL A CA 1
ATOM 2332 C C . VAL A 1 313 ? -7.268 -0.662 23.895 1.00 93.12 313 VAL A C 1
ATOM 2334 O O . VAL A 1 313 ? -6.764 -1.295 22.966 1.00 93.12 313 VAL A O 1
ATOM 2337 N N . VAL A 1 314 ? -6.978 0.602 24.159 1.00 93.31 314 VAL A N 1
ATOM 2338 C CA . VAL A 1 314 ? -6.046 1.412 23.389 1.00 93.31 314 VAL A CA 1
ATOM 2339 C C . VAL A 1 314 ? -4.808 1.644 24.239 1.00 93.31 314 VAL A C 1
ATOM 2341 O O . VAL A 1 314 ? -4.920 2.112 25.369 1.00 93.31 314 VAL A O 1
ATOM 2344 N N . ALA A 1 315 ? -3.639 1.287 23.717 1.00 90.25 315 ALA A N 1
ATOM 2345 C CA . ALA A 1 315 ? -2.380 1.384 24.448 1.00 90.25 315 ALA A CA 1
ATOM 2346 C C . ALA A 1 315 ? -1.235 1.849 23.546 1.00 90.25 315 ALA A C 1
ATOM 2348 O O . ALA A 1 315 ? -1.192 1.527 22.353 1.00 90.25 315 ALA A O 1
ATOM 2349 N N . SER A 1 316 ? -0.280 2.577 24.125 1.00 88.12 316 SER A N 1
ATOM 2350 C CA . SER A 1 316 ? 0.961 2.931 23.436 1.00 88.12 316 SER A CA 1
ATOM 2351 C C . SER A 1 316 ? 1.930 1.743 23.421 1.00 88.12 316 SER A C 1
ATOM 2353 O O . SER A 1 316 ? 2.063 0.994 24.390 1.00 88.12 316 SER A O 1
ATOM 2355 N N . VAL A 1 317 ? 2.611 1.560 22.288 1.00 75.00 317 VAL A N 1
ATOM 2356 C CA . VAL A 1 317 ? 3.498 0.409 22.028 1.00 75.00 317 VAL A CA 1
ATOM 2357 C C . VAL A 1 317 ? 4.941 0.845 21.759 1.00 75.00 317 VAL A C 1
ATOM 2359 O O . VAL A 1 317 ? 5.735 0.081 21.208 1.00 75.00 317 VAL A O 1
ATOM 2362 N N . SER A 1 318 ? 5.294 2.092 22.076 1.00 67.25 318 SER A N 1
ATOM 2363 C CA . SER A 1 318 ? 6.673 2.558 21.916 1.00 67.25 318 SER A CA 1
ATOM 2364 C C . SER A 1 318 ? 7.526 2.087 23.098 1.00 67.25 318 SER A C 1
ATOM 2366 O O . SER A 1 318 ? 7.138 2.257 24.246 1.00 67.25 318 SER A O 1
ATOM 2368 N N . GLY A 1 319 ? 8.711 1.531 22.830 1.00 58.91 319 GLY A N 1
ATOM 2369 C CA . GLY A 1 319 ? 9.660 1.115 23.876 1.00 58.91 319 GLY A CA 1
ATOM 2370 C C . GLY A 1 319 ? 10.330 2.274 24.630 1.00 58.91 319 GLY A C 1
ATOM 2371 O O . GLY A 1 319 ? 11.231 2.028 25.419 1.00 58.91 319 GLY A O 1
ATOM 2372 N N . ARG A 1 320 ? 9.928 3.525 24.355 1.00 58.34 320 ARG A N 1
ATOM 2373 C CA . ARG A 1 320 ? 10.478 4.763 24.938 1.00 58.34 320 ARG A CA 1
ATOM 2374 C C . ARG A 1 320 ? 9.529 5.450 25.933 1.00 58.34 320 ARG A C 1
ATOM 2376 O O . ARG A 1 320 ? 9.893 6.477 26.483 1.00 58.34 320 ARG A O 1
ATOM 2383 N N . HIS A 1 321 ? 8.330 4.908 26.153 1.00 61.69 321 HIS A N 1
ATOM 2384 C CA . HIS A 1 321 ? 7.337 5.468 27.075 1.00 61.69 321 HIS A CA 1
ATOM 2385 C C . HIS A 1 321 ? 6.724 4.345 27.922 1.00 61.69 321 HIS A C 1
ATOM 2387 O O . HIS A 1 321 ? 6.530 3.237 27.415 1.00 61.69 321 HIS A O 1
ATOM 2393 N N . ARG A 1 322 ? 6.376 4.601 29.194 1.00 59.88 322 ARG A N 1
ATOM 2394 C CA . ARG A 1 322 ? 5.539 3.652 29.954 1.00 59.88 322 ARG A CA 1
ATOM 2395 C C . ARG A 1 322 ? 4.141 3.628 29.338 1.00 59.88 322 ARG A C 1
ATOM 2397 O O . ARG A 1 322 ? 3.547 4.677 29.090 1.00 59.88 322 ARG A O 1
ATOM 2404 N N . SER A 1 323 ? 3.635 2.423 29.078 1.00 65.06 323 SER A N 1
ATOM 2405 C CA . SER A 1 323 ? 2.360 2.194 28.398 1.00 65.06 323 SER A CA 1
ATOM 2406 C C . SER A 1 323 ? 1.173 2.739 29.197 1.00 65.06 323 SER A C 1
ATOM 2408 O O . SER A 1 323 ? 0.731 2.116 30.161 1.00 65.06 323 SER A O 1
ATOM 2410 N N . GLY A 1 324 ? 0.618 3.871 28.761 1.00 71.94 324 GLY A N 1
ATOM 2411 C CA . GLY A 1 324 ? -0.744 4.267 29.109 1.00 71.94 324 GLY A CA 1
ATOM 2412 C C . GLY A 1 324 ? -1.747 3.310 28.467 1.00 71.94 324 GLY A C 1
ATOM 2413 O O . GLY A 1 324 ? -1.478 2.735 27.408 1.00 71.94 324 GLY A O 1
ATOM 2414 N N . THR A 1 325 ? -2.895 3.106 29.109 1.00 86.19 325 THR A N 1
ATOM 2415 C CA . THR A 1 325 ? -3.982 2.281 28.569 1.00 86.19 325 THR A CA 1
ATOM 2416 C C . THR A 1 325 ? -5.321 2.950 28.833 1.00 86.19 325 THR A C 1
ATOM 2418 O O . THR A 1 325 ? -5.613 3.309 29.969 1.00 86.19 325 THR A O 1
ATOM 2421 N N . VAL A 1 326 ? -6.160 3.062 27.805 1.00 92.62 326 VAL A N 1
ATOM 2422 C CA . VAL A 1 326 ? -7.525 3.588 27.914 1.00 92.62 326 VAL A CA 1
ATOM 2423 C C . VAL A 1 326 ? -8.525 2.603 27.316 1.00 92.62 326 VAL A C 1
ATOM 2425 O O . VAL A 1 326 ? -8.220 1.886 26.359 1.00 92.62 326 VAL A O 1
ATOM 2428 N N . ARG A 1 327 ? -9.721 2.531 27.905 1.00 94.00 327 ARG A N 1
ATOM 2429 C CA . ARG A 1 327 ? -10.846 1.764 27.362 1.00 94.00 327 ARG A CA 1
ATOM 2430 C C . ARG A 1 327 ? -11.816 2.698 26.664 1.00 94.00 327 ARG A C 1
ATOM 2432 O O . ARG A 1 327 ? -12.143 3.749 27.204 1.00 94.00 327 ARG A O 1
ATOM 2439 N N . VAL A 1 328 ? -12.291 2.294 25.494 1.00 94.75 328 VAL A N 1
ATOM 2440 C CA . VAL A 1 328 ? -13.254 3.071 24.712 1.00 94.75 328 VAL A CA 1
ATOM 2441 C C . VAL A 1 328 ? -14.246 2.151 24.016 1.00 94.75 328 VAL A C 1
ATOM 2443 O O . VAL A 1 328 ? -13.881 1.071 23.552 1.00 94.75 328 VAL A O 1
ATOM 2446 N N . THR A 1 329 ? -15.501 2.577 23.938 1.00 94.69 329 THR A N 1
ATOM 2447 C CA . THR A 1 329 ? -16.555 1.853 23.224 1.00 94.69 329 THR A CA 1
ATOM 2448 C C . THR A 1 329 ? -16.817 2.540 21.895 1.00 94.69 329 THR A C 1
ATOM 2450 O O . THR A 1 329 ? -17.147 3.722 21.859 1.00 94.69 329 THR A O 1
ATOM 2453 N N . VAL A 1 330 ? -16.681 1.793 20.803 1.00 94.50 330 VAL A N 1
ATOM 2454 C CA . VAL A 1 330 ? -16.968 2.268 19.448 1.00 94.50 330 VAL A CA 1
ATOM 2455 C C . VAL A 1 330 ? -18.349 1.773 19.033 1.00 94.50 330 VAL A C 1
ATOM 2457 O O . VAL A 1 330 ? -18.610 0.565 19.027 1.00 94.50 330 VAL A O 1
ATOM 2460 N N . LEU A 1 331 ? -19.222 2.713 18.673 1.00 93.44 331 LEU A N 1
ATOM 2461 C CA . LEU A 1 331 ? -20.585 2.464 18.200 1.00 93.44 331 LEU A CA 1
ATOM 2462 C C . LEU A 1 331 ? -20.675 2.646 16.678 1.00 93.44 331 LEU A C 1
ATOM 2464 O O . LEU A 1 331 ? -19.835 3.307 16.070 1.00 93.44 331 LEU A O 1
ATOM 2468 N N . ALA A 1 332 ? -21.685 2.037 16.053 1.00 92.38 332 ALA A N 1
ATOM 2469 C CA . ALA A 1 332 ? -21.855 2.090 14.603 1.00 92.38 332 ALA A CA 1
ATOM 2470 C C . ALA A 1 332 ? -22.140 3.528 14.156 1.00 92.38 332 ALA A C 1
ATOM 2472 O O . ALA A 1 332 ? -22.997 4.189 14.738 1.00 92.38 332 ALA A O 1
ATOM 2473 N N . GLY A 1 333 ? -21.415 4.004 13.142 1.00 88.75 333 GLY A N 1
ATOM 2474 C CA . GLY A 1 333 ? -21.576 5.351 12.585 1.00 88.75 333 GLY A CA 1
ATOM 2475 C C . GLY A 1 333 ? -21.164 6.499 13.515 1.00 88.75 333 GLY A C 1
ATOM 2476 O O . GLY A 1 333 ? -21.263 7.654 13.115 1.00 88.75 333 GLY A O 1
ATOM 2477 N N . ALA A 1 334 ? -20.693 6.209 14.731 1.00 91.62 334 ALA A N 1
ATOM 2478 C CA . ALA A 1 334 ? -20.275 7.218 15.696 1.00 91.62 334 ALA A CA 1
ATOM 2479 C C . ALA A 1 334 ? -18.755 7.414 15.681 1.00 91.62 334 ALA A C 1
ATOM 2481 O O . ALA A 1 334 ? -17.989 6.470 15.460 1.00 91.62 334 ALA A O 1
ATOM 2482 N N . GLU A 1 335 ? -18.324 8.637 15.979 1.00 94.75 335 GLU A N 1
ATOM 2483 C CA . GLU A 1 335 ? -16.938 8.954 16.308 1.00 94.75 335 GLU A CA 1
ATOM 2484 C C . GLU A 1 335 ? -16.796 9.012 17.830 1.00 94.75 335 GLU A C 1
ATOM 2486 O O . GLU A 1 335 ? -17.386 9.865 18.488 1.00 94.75 335 GLU A O 1
ATOM 2491 N N . ALA A 1 336 ? -16.057 8.060 18.395 1.00 94.44 336 ALA A N 1
ATOM 2492 C CA . ALA A 1 336 ? -15.688 8.076 19.801 1.00 94.44 336 ALA A CA 1
ATOM 2493 C C . ALA A 1 336 ? -14.458 8.967 20.006 1.00 94.44 336 ALA A C 1
ATOM 2495 O O . ALA A 1 336 ? -13.560 8.991 19.166 1.00 94.44 336 ALA A O 1
ATOM 2496 N N . GLU A 1 337 ? -14.379 9.634 21.152 1.00 95.19 337 GLU A N 1
ATOM 2497 C CA . GLU A 1 337 ? -13.206 10.408 21.554 1.00 95.19 337 GLU A CA 1
ATOM 2498 C C . GLU A 1 337 ? -12.574 9.796 22.804 1.00 95.19 337 GLU A C 1
ATOM 2500 O O . GLU A 1 337 ? -13.273 9.382 23.731 1.00 95.19 337 GLU A O 1
ATOM 2505 N N . ALA A 1 338 ? -11.244 9.726 22.839 1.00 93.19 338 ALA A N 1
ATOM 2506 C CA . ALA A 1 338 ? -10.508 9.263 24.010 1.00 93.19 338 ALA A CA 1
ATOM 2507 C C . ALA A 1 338 ? -9.181 10.011 24.170 1.00 93.19 338 ALA A C 1
ATOM 2509 O O . ALA A 1 338 ? -8.627 10.554 23.212 1.00 93.19 338 ALA A O 1
ATOM 2510 N N . ARG A 1 339 ? -8.648 9.997 25.393 1.00 92.50 339 ARG A N 1
ATOM 2511 C CA . ARG A 1 339 ? -7.332 10.551 25.721 1.00 92.50 339 ARG A CA 1
ATOM 2512 C C . ARG A 1 339 ? -6.425 9.444 26.236 1.00 92.50 339 ARG A C 1
ATOM 2514 O O . ARG A 1 339 ? -6.870 8.581 26.994 1.00 92.50 339 ARG A O 1
ATOM 2521 N N . LEU A 1 340 ? -5.178 9.454 25.787 1.00 90.94 340 LEU A N 1
ATOM 2522 C CA . LEU A 1 340 ? -4.138 8.521 26.190 1.00 90.94 340 LEU A CA 1
ATOM 2523 C C . LEU A 1 340 ? -2.967 9.308 26.762 1.00 90.94 340 LEU A C 1
ATOM 2525 O O . LEU A 1 340 ? -2.218 9.940 26.022 1.00 90.94 340 LEU A O 1
ATOM 2529 N N . GLU A 1 341 ? -2.792 9.209 28.072 1.00 88.88 341 GLU A N 1
ATOM 2530 C CA . GLU A 1 341 ? -1.624 9.763 28.745 1.00 88.88 341 GLU A CA 1
ATOM 2531 C C . GLU A 1 341 ? -0.421 8.829 28.568 1.00 88.88 341 GLU A C 1
ATOM 2533 O O . GLU A 1 341 ? -0.518 7.616 28.782 1.00 88.88 341 GLU A O 1
ATOM 2538 N N . VAL A 1 342 ? 0.724 9.385 28.175 1.00 86.38 342 VAL A N 1
ATOM 2539 C CA . VAL A 1 342 ? 1.997 8.666 28.067 1.00 86.38 342 VAL A CA 1
ATOM 2540 C C . VAL A 1 342 ? 3.049 9.304 28.964 1.00 86.38 342 VAL A C 1
ATOM 2542 O O . VAL A 1 342 ? 3.151 10.522 29.067 1.00 86.38 342 VAL A O 1
ATOM 2545 N N . VAL A 1 343 ? 3.860 8.464 29.607 1.00 78.31 343 VAL A N 1
ATOM 2546 C CA . VAL A 1 343 ? 4.963 8.919 30.462 1.00 78.31 343 VAL A CA 1
ATOM 2547 C C . VAL A 1 343 ? 6.279 8.637 29.736 1.00 78.31 343 VAL A C 1
ATOM 2549 O O . VAL A 1 343 ? 6.520 7.467 29.411 1.00 78.31 343 VAL A O 1
ATOM 2552 N N . PRO A 1 344 ? 7.122 9.651 29.460 1.00 66.94 344 PRO A N 1
ATOM 2553 C CA . PRO A 1 344 ? 8.468 9.435 28.932 1.00 66.94 344 PRO A CA 1
ATOM 2554 C C . PRO A 1 344 ? 9.279 8.535 29.873 1.00 66.94 344 PRO A C 1
ATOM 2556 O O . PRO A 1 344 ? 9.141 8.642 31.094 1.00 66.94 344 PRO A O 1
ATOM 2559 N N . LEU A 1 345 ? 10.077 7.623 29.310 1.00 61.97 345 LEU A N 1
ATOM 2560 C CA . LEU A 1 345 ? 11.086 6.877 30.071 1.00 61.97 345 LEU A CA 1
ATOM 2561 C C . LEU A 1 345 ? 12.340 7.720 30.295 1.00 61.97 345 LEU A C 1
ATOM 2563 O O . LEU A 1 345 ? 12.725 8.461 29.364 1.00 61.97 345 LEU A O 1
#

Nearest PDB structures (foldseek):
  6fwv-assembly1_A  TM=2.940E-01  e=1.692E-13  Bacillus anthracis
  4iyk-assembly1_A  TM=3.888E-01  e=4.082E-04  Bacteroides uniformis ATCC 8492
  1nkg-assembly1_A  TM=3.260E-01  e=3.164E-03  Aspergillus aculeatus
  3njx-assembly1_A  TM=3.235E-01  e=3.689E-03  Aspergillus aculeatus
  2xhn-assembly2_A  TM=3.050E-01  e=4.765E-03  Aspergillus aculeatus

Sequence (345 aa):
MRGGGTNRGRSVRPAFYGLAALLLAILAVLLWDPGPAPTDSGAAGGPSPAAGADRSAPAAAAAASDPADRRREDSPAPPWATVQGQVVKPGWAEFPPGMLLVLQPQPGTEGETYRVAVDPSHPFFRLDRVPFGGWRLELRAAGFQSDPQLLTLTPDDPWRSLLVPLKPDRVIRGRVLGADGLPAAGARVTAQRVVEPGRAVLPLVARADERGEFELLGARPGTYRVHAGPARSPLSDPVQIAFAPEAREAWVELQLPPTGALLLRVESTGGEPVAGVRVNATRLGRGRGHVATEVSDPEGLCRFRHLPVGEYVVASVSGRHRSGTVRVTVLAGAEAEARLEVVPL

Foldseek 3Di:
DDDYDDDDDDDDDDDPDPPVVVVVVVVVVVPDDDDDDDDDDDDDDDDDDDDDDDDDDDDDDDDDDDPPPPPPPPPPQQQAAKEKEFEDEDPQDADAAFKKKWKPADVPDDDDIDIDTADSVHRMDMDPGHGFAWIWIWIDDPQWDTDIDIDGGDSVPRYHYDYHYTQGQAKEKEFEAEPVRQGQFQWKKWKDFDDDPPDDDHIFIWGAHPRRMTIGGRDAFHKIFMFTDDPLFGQFGTDIDGRHRPDSYHYDYYYGYQFFKEKEAEAEPVRQADFQWKKWKWFDDDDRTHIDIFTAHPRRITMGGGHPFGKIWMWTDDPQWDIFIDIDGTDGHYYHYYYTYIYGD

Secondary structure (DSSP, 8-state):
-----------------SSHHHHHHHTTTTT---PPPPP------------------------PPPTTTTSSS--PPPSEEEEEEEEE--TTS-PPTTEEEEEEEPTT---PPEEEEE-SSS-EEEEEEEESEEEEEEEE-TTEE--PEEEEE-TT-SEEEEEEE-EE--EEEEEEE-TTSSB-TT-EEEEEEP--TT---PPEEEE--TTSEEEEES--SEEEEEEES-TTS-SSPPEEEEE-SS-SEEEEEEE--SEEEEEEEEEETTS-B-TT-EEEEEE-SSSS--EEEEE--TTSEEEEEEEESEEEEEEE--TTEE--EEEEEE-TT-EEEEEEEEEE-

Mean predicted aligned error: 16.6 Å